Protein AF-A0A7X9DJQ7-F1 (afdb_monomer_lite)

Sequence (252 aa):
MKTIEKKIWSEYFDAVANGNKNFELRLADWEIDIGDVLILKDWNPKTKEYTGRQLERTVTYLIKTKAAEAWGMWPKEDIDKYGFQIIGIKPVETKKKILIFTEGTILMPASGKNLSREERVKQVINNEKSAHDFKGYIPIGNSVQILNEWVKNSCEIYYLTSRTTIDEITDIQNVLIYNRFPSGTLLFRHNGENYSNVAEKLIPDILIEDDCESIGGEIEMTYPNLSPEIKAKIKHYSIKEFGGIDHLVSLI

Organism: NCBI:txid2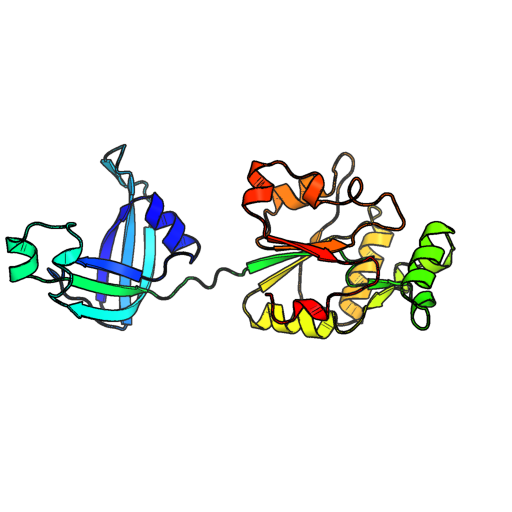053526

Foldseek 3Di:
DEEEEDEDEPVVVVCQQQQVDFKDKDFQPDDDDQQYKYKYFYAHPVVRDTPRDIDIWGFHDKDFDLPCPVPPPDDPVSSVVTNMMMTGTDGPLDAAEEEEEQAQAFKFQPVCVPPDLVVSLVCLLVVPPSRVPLLRIATQDCQQVLQVVSVVVRHAYEYEYPDADPVSLVSNVVNCVVNNRDDHHYDYAYVVDAVLVVCVVVLGQEYEDEQPVNNDGPVNDNLNPHDPVSNVRYHYDYDHGSRYCPVCSPVD

pLDDT: mean 90.89, std 9.85, range [51.88, 98.81]

Radius of gyration: 24.51 Å; chains: 1; bounding box: 55×36×72 Å

InterPro domains:
  IPR015947 PUA-like superfamily [SSF88697] (5-92)
  IPR039440 Domain of unknown function DUF3850 [PF12961] (7-66)

Structure (mmCIF, N/CA/C/O backbone):
data_AF-A0A7X9DJQ7-F1
#
_entry.id   AF-A0A7X9DJQ7-F1
#
loop_
_atom_site.group_PDB
_atom_site.id
_atom_site.type_symbol
_atom_site.label_atom_id
_atom_site.label_alt_id
_atom_site.label_comp_id
_atom_site.label_asym_id
_atom_site.label_entity_id
_atom_site.label_seq_id
_atom_site.pdbx_PDB_ins_code
_atom_site.Cartn_x
_atom_site.Cartn_y
_atom_site.Cartn_z
_atom_site.occupancy
_atom_site.B_iso_or_equiv
_atom_site.auth_seq_id
_atom_site.auth_comp_id
_atom_site.auth_asym_id
_atom_site.auth_atom_id
_atom_site.pdbx_PDB_model_num
ATOM 1 N N . MET A 1 1 ? -31.805 -4.563 17.641 1.00 84.12 1 MET A N 1
ATOM 2 C CA . MET A 1 1 ? -30.759 -3.610 17.244 1.00 84.12 1 MET A CA 1
ATOM 3 C C . MET A 1 1 ? -31.059 -2.275 17.895 1.00 84.12 1 MET A C 1
ATOM 5 O O . MET A 1 1 ? -32.049 -1.638 17.548 1.00 84.12 1 MET A O 1
ATOM 9 N N . LYS A 1 2 ? -30.261 -1.921 18.897 1.00 95.38 2 LYS A N 1
ATOM 10 C CA . LYS A 1 2 ? -30.283 -0.654 19.628 1.00 95.38 2 LYS A CA 1
ATOM 11 C C . LYS A 1 2 ? -29.067 0.171 19.209 1.00 95.38 2 LYS A C 1
ATOM 13 O O . LYS A 1 2 ? -28.051 -0.389 18.798 1.00 95.38 2 LYS A O 1
ATOM 18 N N . THR A 1 3 ? -29.167 1.483 19.367 1.00 96.31 3 THR A N 1
ATOM 19 C CA . THR A 1 3 ? -28.043 2.404 19.186 1.00 96.31 3 THR A CA 1
ATOM 20 C C . THR A 1 3 ? -27.673 2.988 20.539 1.00 96.31 3 THR A C 1
ATOM 22 O O . THR A 1 3 ? -28.538 3.506 21.244 1.00 96.31 3 THR A O 1
ATOM 25 N N . ILE A 1 4 ? -26.402 2.882 20.919 1.00 97.00 4 ILE A N 1
ATOM 26 C CA . ILE A 1 4 ? -25.901 3.314 22.224 1.00 97.00 4 ILE A CA 1
ATOM 27 C C . ILE A 1 4 ? -24.751 4.284 22.016 1.00 97.00 4 ILE A C 1
ATOM 29 O O . ILE A 1 4 ? -23.823 4.005 21.265 1.00 97.00 4 ILE A O 1
ATOM 33 N N . GLU A 1 5 ? -24.785 5.414 22.712 1.00 97.31 5 GLU A N 1
ATOM 34 C CA . GLU A 1 5 ? -23.759 6.445 22.596 1.00 97.31 5 GLU A CA 1
ATOM 35 C C . GLU A 1 5 ? -22.803 6.417 23.791 1.00 97.31 5 GLU A C 1
ATOM 37 O O . GLU A 1 5 ? -23.229 6.385 24.950 1.00 97.31 5 GLU A O 1
ATOM 42 N N . LYS A 1 6 ? -21.494 6.462 23.526 1.00 96.50 6 LYS A N 1
ATOM 43 C CA . LYS A 1 6 ? -20.451 6.523 24.556 1.00 96.50 6 LYS A CA 1
ATOM 44 C C . LYS A 1 6 ? -19.341 7.493 24.164 1.00 96.50 6 LYS A C 1
ATOM 46 O O . LYS A 1 6 ? -19.005 7.653 22.996 1.00 96.50 6 LYS A O 1
ATOM 51 N N . LYS A 1 7 ? -18.733 8.120 25.171 1.00 96.38 7 LYS A N 1
ATOM 52 C CA . LYS A 1 7 ? -17.512 8.925 25.011 1.00 96.38 7 LYS A CA 1
ATOM 53 C C . LYS A 1 7 ? -16.323 8.021 24.725 1.00 96.38 7 LYS A C 1
ATOM 55 O O . LYS A 1 7 ? -16.185 7.006 25.409 1.00 96.38 7 LYS A O 1
ATOM 60 N N . ILE A 1 8 ? -15.435 8.420 23.827 1.00 96.00 8 ILE A N 1
ATOM 61 C CA . ILE A 1 8 ? -14.109 7.820 23.636 1.00 96.00 8 ILE A CA 1
ATOM 62 C C . ILE A 1 8 ? -13.064 8.936 23.637 1.00 96.00 8 ILE A C 1
ATOM 64 O O . ILE A 1 8 ? -13.342 10.031 23.156 1.00 96.00 8 ILE A O 1
ATOM 68 N N . TRP A 1 9 ? -11.889 8.700 24.216 1.00 94.06 9 TRP A N 1
ATOM 69 C CA . TRP A 1 9 ? -10.820 9.701 24.170 1.00 94.06 9 TRP A CA 1
ATOM 70 C C . TRP A 1 9 ? -10.218 9.780 22.774 1.00 94.06 9 TRP A C 1
ATOM 72 O O . TRP A 1 9 ? -10.118 8.755 22.103 1.00 94.06 9 TRP A O 1
ATOM 82 N N . SER A 1 10 ? -9.767 10.967 22.368 1.00 90.69 10 SER A N 1
ATOM 83 C CA . SER A 1 10 ? -9.260 11.207 21.011 1.00 90.69 10 SER A CA 1
ATOM 84 C C . SER A 1 10 ? -8.154 10.239 20.575 1.00 90.69 10 SER A C 1
ATOM 86 O O . SER A 1 10 ? -8.182 9.774 19.442 1.00 90.69 10 SER A O 1
ATOM 88 N N . GLU A 1 11 ? -7.251 9.844 21.481 1.00 86.69 11 GLU A N 1
ATOM 89 C CA . GLU A 1 11 ? -6.202 8.854 21.178 1.00 86.69 11 GLU A CA 1
ATOM 90 C C . GLU A 1 11 ? -6.770 7.483 20.762 1.00 86.69 11 GLU A C 1
ATOM 92 O O . GLU A 1 11 ? -6.292 6.863 19.812 1.00 86.69 11 GLU A O 1
ATOM 97 N N . TYR A 1 12 ? -7.834 7.021 21.425 1.00 92.06 12 TYR A N 1
ATOM 98 C CA . TYR A 1 12 ? -8.491 5.756 21.096 1.00 92.06 12 TYR A CA 1
ATOM 99 C C . TYR A 1 12 ? -9.482 5.923 19.948 1.00 92.06 12 TYR A C 1
ATOM 101 O O . TYR A 1 12 ? -9.694 4.975 19.198 1.00 92.06 12 TYR A O 1
ATOM 109 N N . PHE A 1 13 ? -10.074 7.112 19.791 1.00 92.88 13 PHE A N 1
ATOM 110 C CA . PHE A 1 13 ? -10.943 7.432 18.663 1.00 92.88 13 PHE A CA 1
ATOM 111 C C . PHE A 1 13 ? -10.202 7.213 17.350 1.00 92.88 13 PHE A C 1
ATOM 113 O O . PHE A 1 13 ? -10.699 6.486 16.496 1.00 92.88 13 PHE A O 1
ATOM 120 N N . ASP A 1 14 ? -9.000 7.778 17.215 1.00 86.75 14 ASP A N 1
ATOM 121 C CA . ASP A 1 14 ? -8.207 7.644 15.995 1.00 86.75 14 ASP A CA 1
ATOM 122 C C . ASP A 1 14 ? -7.808 6.173 15.752 1.00 86.75 14 ASP A C 1
ATOM 124 O O . ASP A 1 14 ? -7.907 5.693 14.623 1.00 86.75 14 ASP A O 1
ATOM 128 N N . ALA A 1 15 ? -7.478 5.418 16.810 1.00 84.25 15 ALA A N 1
ATOM 129 C CA . ALA A 1 15 ? -7.191 3.980 16.725 1.00 84.25 15 ALA A CA 1
ATOM 130 C C . ALA A 1 15 ? -8.413 3.122 16.326 1.00 84.25 15 ALA A C 1
ATOM 132 O O . ALA A 1 15 ? -8.274 2.100 15.658 1.00 84.25 15 ALA A O 1
ATOM 133 N N . VAL A 1 16 ? -9.628 3.503 16.728 1.00 88.62 16 VAL A N 1
ATOM 134 C CA . VAL A 1 16 ? -10.863 2.831 16.282 1.00 88.62 16 VAL A CA 1
ATOM 135 C C . VAL A 1 16 ? -11.251 3.279 14.870 1.00 88.62 16 VAL A C 1
ATOM 137 O O . VAL A 1 16 ? -11.794 2.489 14.091 1.00 88.62 16 VAL A O 1
ATOM 140 N N . ALA A 1 17 ? -10.988 4.541 14.518 1.00 84.88 17 ALA A N 1
ATOM 141 C CA . ALA A 1 17 ? -11.261 5.110 13.201 1.00 84.88 17 ALA A CA 1
ATOM 142 C C . ALA A 1 17 ? -10.445 4.413 12.108 1.00 84.88 17 ALA A C 1
ATOM 144 O O . ALA A 1 17 ? -11.008 4.055 11.077 1.00 84.88 17 ALA A O 1
ATOM 145 N N . ASN A 1 18 ? -9.151 4.189 12.357 1.00 75.62 18 ASN A N 1
ATOM 146 C CA . ASN A 1 18 ? -8.225 3.583 11.398 1.00 75.62 18 ASN A CA 1
ATOM 147 C C . ASN A 1 18 ? -8.206 2.041 11.417 1.00 75.62 18 ASN A C 1
ATOM 149 O O . ASN A 1 18 ? -7.544 1.437 10.578 1.00 75.62 18 ASN A O 1
ATOM 153 N N . GLY A 1 19 ? -8.943 1.411 12.337 1.00 78.19 19 GLY A N 1
ATOM 154 C CA . GLY A 1 19 ? -9.048 -0.047 12.438 1.00 78.19 19 GLY A CA 1
ATOM 155 C C . GLY A 1 19 ? -7.975 -0.718 13.304 1.00 78.19 19 GLY A C 1
ATOM 156 O O . GLY A 1 19 ? -8.067 -1.924 13.524 1.00 78.19 19 GLY A O 1
ATOM 157 N N . ASN A 1 20 ? -7.021 0.030 13.872 1.00 76.88 20 ASN A N 1
ATOM 158 C CA . ASN A 1 20 ? -5.983 -0.512 14.762 1.00 76.88 20 ASN A CA 1
ATOM 159 C C . ASN A 1 20 ? -6.552 -1.053 16.086 1.00 76.88 20 ASN A C 1
ATOM 161 O O . ASN A 1 20 ? -5.933 -1.897 16.734 1.00 76.88 20 ASN A O 1
ATOM 165 N N . LYS A 1 21 ? -7.726 -0.565 16.506 1.00 83.19 21 LYS A N 1
ATOM 166 C CA . LYS A 1 21 ? -8.459 -1.005 17.697 1.00 83.19 21 LYS A CA 1
ATOM 167 C C . LYS A 1 21 ? -9.878 -1.428 17.320 1.00 83.19 21 LYS A C 1
ATOM 169 O O . LYS A 1 21 ? -10.697 -0.614 16.906 1.00 83.19 21 LYS A O 1
ATOM 174 N N . ASN A 1 22 ? -10.188 -2.701 17.541 1.00 89.81 22 ASN A N 1
ATOM 175 C CA . ASN A 1 22 ? -11.472 -3.325 17.206 1.00 89.81 22 ASN A CA 1
ATOM 176 C C . ASN A 1 22 ? -12.250 -3.817 18.444 1.00 89.81 22 ASN A C 1
ATOM 178 O O . ASN A 1 22 ? -13.113 -4.687 18.339 1.00 89.81 22 ASN A O 1
ATOM 182 N N . PHE A 1 23 ? -11.967 -3.267 19.624 1.00 91.44 23 PHE A N 1
ATOM 183 C CA . PHE A 1 23 ? -12.685 -3.595 20.855 1.00 91.44 23 PHE A CA 1
ATOM 184 C C . PHE A 1 23 ? -12.792 -2.390 21.789 1.00 91.44 23 PHE A C 1
ATOM 186 O O . PHE A 1 23 ? -11.929 -1.515 21.771 1.00 91.44 23 PHE A O 1
ATOM 193 N N . GLU A 1 24 ? -13.783 -2.397 22.673 1.00 91.81 24 GLU A N 1
ATOM 194 C CA . GLU A 1 24 ? -13.941 -1.476 23.797 1.00 91.81 24 GLU A CA 1
ATOM 195 C C . GLU A 1 24 ? -13.911 -2.250 25.119 1.00 91.81 24 GLU A C 1
ATOM 197 O O . GLU A 1 24 ? -14.517 -3.314 25.232 1.00 91.81 24 GLU A O 1
ATOM 202 N N . LEU A 1 25 ? -13.221 -1.708 26.124 1.00 87.00 25 LEU A N 1
ATOM 203 C CA . LEU A 1 25 ? -13.290 -2.188 27.504 1.00 87.00 25 LEU A CA 1
ATOM 204 C C . LEU A 1 25 ? -14.093 -1.172 28.311 1.00 87.00 25 LEU A C 1
ATOM 206 O O . LEU A 1 25 ? -13.747 0.010 28.347 1.00 87.00 25 LEU A O 1
ATOM 210 N N . ARG A 1 26 ? -15.185 -1.616 28.931 1.00 87.69 26 ARG A N 1
ATOM 211 C CA . ARG A 1 26 ? -16.106 -0.745 29.668 1.00 87.69 26 ARG A CA 1
ATOM 212 C C . ARG A 1 26 ? -16.565 -1.416 30.955 1.00 87.69 26 ARG A C 1
ATOM 214 O O . ARG A 1 26 ? -16.562 -2.641 31.061 1.00 87.69 26 ARG A O 1
ATOM 221 N N . LEU A 1 27 ? -17.021 -0.601 31.902 1.00 83.31 27 LEU A N 1
ATOM 222 C CA . LEU A 1 27 ? -17.863 -1.087 32.989 1.00 83.31 27 LEU A CA 1
ATOM 223 C C . LEU A 1 27 ? -19.151 -1.686 32.406 1.00 83.31 27 LEU A C 1
ATOM 225 O O . LEU A 1 27 ? -19.678 -1.197 31.397 1.00 83.31 27 LEU A O 1
ATOM 229 N N . ALA A 1 28 ? -19.625 -2.773 33.013 1.00 86.19 28 ALA A N 1
ATOM 230 C CA . ALA A 1 28 ? -20.863 -3.452 32.633 1.00 86.19 28 ALA A CA 1
ATOM 231 C C . ALA A 1 28 ? -22.087 -2.885 33.383 1.00 86.19 28 ALA A C 1
ATOM 233 O O . ALA A 1 28 ? -22.937 -3.621 33.871 1.00 86.19 28 ALA A O 1
ATOM 234 N N . ASP A 1 29 ? -22.176 -1.556 33.471 1.00 86.75 29 ASP A N 1
ATOM 235 C CA . ASP A 1 29 ? -23.255 -0.791 34.116 1.00 86.75 29 ASP A CA 1
ATOM 236 C C . ASP A 1 29 ? -24.407 -0.421 33.154 1.00 86.75 29 ASP A C 1
ATOM 238 O O . ASP A 1 29 ? -25.309 0.340 33.500 1.00 86.75 29 ASP A O 1
ATOM 242 N N . TRP A 1 30 ? -24.387 -0.951 31.929 1.00 91.75 30 TRP A N 1
ATOM 243 C CA . TRP A 1 30 ? -25.404 -0.753 30.895 1.00 91.75 30 TRP A CA 1
ATOM 244 C C . TRP A 1 30 ? -25.473 -1.967 29.966 1.00 91.75 30 TRP A C 1
ATOM 246 O O . TRP A 1 30 ? -24.493 -2.691 29.786 1.00 91.75 30 TRP A O 1
ATOM 256 N N . GLU A 1 31 ? -26.640 -2.162 29.358 1.00 91.62 31 GLU A N 1
ATOM 257 C CA . GLU A 1 31 ? -26.910 -3.287 28.464 1.00 91.62 31 GLU A CA 1
ATOM 258 C C . GLU A 1 31 ? -26.541 -2.974 27.010 1.00 91.62 31 GLU A C 1
ATOM 260 O O . GLU A 1 31 ? -26.868 -1.901 26.501 1.00 91.62 31 GLU A O 1
ATOM 265 N N . ILE A 1 32 ? -25.902 -3.936 26.343 1.00 94.69 32 ILE A N 1
ATOM 266 C CA . ILE A 1 32 ? -25.612 -3.963 24.905 1.00 94.69 32 ILE A CA 1
ATOM 267 C C . ILE A 1 32 ? -25.559 -5.415 24.448 1.00 94.69 32 ILE A C 1
ATOM 269 O O . ILE A 1 32 ? -25.086 -6.272 25.193 1.00 94.69 32 ILE A O 1
ATOM 273 N N . ASP A 1 33 ? -26.030 -5.678 23.235 1.00 94.06 33 ASP A N 1
ATOM 274 C CA . ASP A 1 33 ? -26.110 -7.018 22.666 1.00 94.06 33 ASP A CA 1
ATOM 275 C C . ASP A 1 33 ? -25.312 -7.114 21.350 1.00 94.06 33 ASP A C 1
ATOM 277 O O . ASP A 1 33 ? -25.029 -6.114 20.683 1.00 94.06 33 ASP A O 1
ATOM 281 N N . ILE A 1 34 ? -24.942 -8.334 20.942 1.00 93.56 34 ILE A N 1
ATOM 282 C CA . ILE A 1 34 ? -24.354 -8.568 19.612 1.00 93.56 34 ILE A CA 1
ATOM 283 C C . ILE A 1 34 ? -25.354 -8.112 18.538 1.00 93.56 34 ILE A C 1
ATOM 285 O O . ILE A 1 34 ? -26.535 -8.449 18.589 1.00 93.56 34 ILE A O 1
ATOM 289 N N . GLY A 1 35 ? -24.870 -7.354 17.552 1.00 92.38 35 GLY A N 1
ATOM 290 C CA . GLY A 1 35 ? -25.687 -6.744 16.502 1.00 92.38 35 GLY A CA 1
ATOM 291 C C . GLY A 1 35 ? -26.192 -5.332 16.815 1.00 92.38 35 GLY A C 1
ATOM 292 O O . GLY A 1 35 ? -26.727 -4.688 15.914 1.00 92.38 35 GLY A O 1
ATOM 293 N N . ASP A 1 36 ? -26.011 -4.818 18.035 1.00 96.94 36 ASP A N 1
ATOM 294 C CA . ASP A 1 36 ? -26.275 -3.407 18.346 1.00 96.94 36 ASP A CA 1
ATOM 295 C C . ASP A 1 36 ? -25.221 -2.472 17.726 1.00 96.94 36 ASP A C 1
ATOM 297 O O . ASP A 1 36 ? -24.148 -2.901 17.290 1.00 96.94 36 ASP A O 1
ATOM 301 N N . VAL A 1 37 ? -25.528 -1.173 17.684 1.00 95.75 37 VAL A N 1
ATOM 302 C CA . VAL A 1 37 ? -24.640 -0.121 17.172 1.00 95.75 37 VAL A CA 1
ATOM 303 C C . VAL A 1 37 ? -24.116 0.727 18.326 1.00 95.75 37 VAL A C 1
ATOM 305 O O . VAL A 1 37 ? -24.884 1.288 19.106 1.00 95.75 37 VAL A O 1
ATOM 308 N N . LEU A 1 38 ? -22.795 0.862 18.409 1.00 96.12 38 LEU A N 1
ATOM 309 C CA . LEU A 1 38 ? -22.104 1.743 19.340 1.00 96.12 38 LEU A CA 1
ATOM 310 C C . LEU A 1 38 ? -21.654 3.015 18.607 1.00 96.12 38 LEU A C 1
ATOM 312 O O . LEU A 1 38 ? -20.838 2.945 17.685 1.00 96.12 38 LEU A O 1
ATOM 316 N N . ILE A 1 39 ? -22.170 4.169 19.032 1.00 96.50 39 ILE A N 1
ATOM 317 C CA . ILE A 1 39 ? -21.723 5.493 18.593 1.00 96.50 39 ILE A CA 1
ATOM 318 C C . ILE A 1 39 ? -20.668 5.999 19.574 1.00 96.50 39 ILE A C 1
ATOM 320 O O . ILE A 1 39 ? -20.963 6.327 20.726 1.00 96.50 39 ILE A O 1
ATOM 324 N N . LEU A 1 40 ? -19.427 6.079 19.111 1.00 97.31 40 LEU A N 1
ATOM 325 C CA . LEU A 1 40 ? -18.289 6.580 19.866 1.00 97.31 40 LEU A CA 1
ATOM 326 C C . LEU A 1 40 ? -18.083 8.063 19.549 1.00 97.31 40 LEU A C 1
ATOM 328 O O . LEU A 1 40 ? -17.669 8.413 18.445 1.00 97.31 40 LEU A O 1
ATOM 332 N N . LYS A 1 41 ? -18.382 8.931 20.517 1.00 97.94 41 LYS A N 1
ATOM 333 C CA . LYS A 1 41 ? -18.245 10.389 20.405 1.00 97.94 41 LYS A CA 1
ATOM 334 C C . LYS A 1 41 ? -16.879 10.824 20.920 1.00 97.94 41 LYS A C 1
ATOM 336 O O . LYS A 1 41 ? -16.544 10.547 22.077 1.00 97.94 41 LYS A O 1
ATOM 341 N N . ASP A 1 42 ? -16.112 11.490 20.066 1.00 97.38 42 ASP A N 1
ATOM 342 C CA . ASP A 1 42 ? -14.750 11.919 20.367 1.00 97.38 42 ASP A CA 1
ATOM 343 C C . ASP A 1 42 ? -14.734 13.012 21.438 1.00 97.38 42 ASP A C 1
ATOM 345 O O . ASP A 1 42 ? -15.303 14.095 21.270 1.00 97.38 42 ASP A O 1
ATOM 349 N N . TRP A 1 43 ? -14.067 12.706 22.544 1.00 96.38 43 TRP A N 1
ATOM 350 C CA . TRP A 1 43 ? -13.910 13.560 23.705 1.00 96.38 43 TRP A CA 1
ATOM 351 C C . TRP A 1 43 ? -12.430 13.866 23.924 1.00 96.38 43 TRP A C 1
ATOM 353 O O . TRP A 1 43 ? -11.629 12.961 24.169 1.00 96.38 43 TRP A O 1
ATOM 363 N N . ASN A 1 44 ? -12.068 15.146 23.919 1.00 91.06 44 ASN A N 1
ATOM 364 C CA . ASN A 1 44 ? -10.708 15.572 24.222 1.00 91.06 44 ASN A CA 1
ATOM 365 C C . ASN A 1 44 ? -10.543 15.724 25.749 1.00 91.06 44 ASN A C 1
ATOM 367 O O . ASN A 1 44 ? -11.133 16.632 26.342 1.00 91.06 44 ASN A O 1
ATOM 371 N N . PRO A 1 45 ? -9.736 14.881 26.425 1.00 90.06 45 PRO A N 1
ATOM 372 C CA . PRO A 1 45 ? -9.585 14.947 27.878 1.00 90.06 45 PRO A CA 1
ATOM 373 C C . PRO A 1 45 ? -8.838 16.203 28.358 1.00 90.06 45 PRO A C 1
ATOM 375 O O . PRO A 1 45 ? -8.990 16.577 29.521 1.00 90.06 45 PRO A O 1
ATOM 378 N N . LYS A 1 46 ? -8.065 16.870 27.485 1.00 91.44 46 LYS A N 1
ATOM 379 C CA . LYS A 1 46 ? -7.334 18.105 27.813 1.00 91.44 46 LYS A CA 1
ATOM 380 C C . LYS A 1 46 ? -8.264 19.314 27.827 1.00 91.44 46 LYS A C 1
ATOM 382 O O . LYS A 1 46 ? -8.244 20.076 28.787 1.00 91.44 46 LYS A O 1
ATOM 387 N N . THR A 1 47 ? -9.086 19.476 26.789 1.00 93.81 47 THR A N 1
ATOM 388 C CA . THR A 1 47 ? -10.040 20.598 26.696 1.00 93.81 47 THR A CA 1
ATOM 389 C C . THR A 1 47 ? -11.349 20.319 27.429 1.00 93.81 47 THR A C 1
ATOM 391 O O . THR A 1 47 ? -12.066 21.255 27.755 1.00 93.81 47 THR A O 1
ATOM 394 N N . LYS A 1 48 ? -11.632 19.048 27.753 1.00 93.44 48 LYS A N 1
ATOM 395 C CA . LYS A 1 48 ? -12.887 18.580 28.363 1.00 93.44 48 LYS A CA 1
ATOM 396 C C . LYS A 1 48 ? -14.110 18.907 27.505 1.00 93.44 48 LYS A C 1
ATOM 398 O O . LYS A 1 48 ? -15.169 19.251 28.026 1.00 93.44 48 LYS A O 1
ATOM 403 N N . GLU A 1 49 ? -13.959 18.762 26.196 1.00 94.94 49 GLU A N 1
ATOM 404 C CA . GLU A 1 49 ? -15.001 19.052 25.217 1.00 94.94 49 GLU A CA 1
ATOM 405 C C . GLU A 1 49 ? -15.113 17.921 24.195 1.00 94.94 49 GLU A C 1
ATOM 407 O O . GLU A 1 49 ? -14.147 17.203 23.911 1.00 94.94 49 GLU A O 1
ATOM 412 N N . TYR A 1 50 ? -16.309 17.771 23.625 1.00 96.00 50 TYR A N 1
ATOM 413 C CA . TYR A 1 50 ? -16.482 16.963 22.425 1.00 96.00 50 TYR A CA 1
ATOM 414 C C . TYR A 1 50 ? -15.905 17.711 21.228 1.00 96.00 50 TYR A C 1
ATOM 416 O O . TYR A 1 50 ? -16.191 18.890 21.042 1.00 96.00 50 TYR A O 1
ATOM 424 N N . THR A 1 51 ? -15.155 17.018 20.377 1.00 94.50 51 THR A N 1
ATOM 425 C CA . THR A 1 51 ? -14.594 17.626 19.156 1.00 94.50 51 THR A CA 1
ATOM 426 C C . THR A 1 51 ? -15.623 17.749 18.028 1.00 94.50 51 THR A C 1
ATOM 428 O O . THR A 1 51 ? -15.358 18.384 17.013 1.00 94.50 51 THR A O 1
ATOM 431 N N . GLY A 1 52 ? -16.785 17.103 18.182 1.00 94.69 52 GLY A N 1
ATOM 432 C CA . GLY A 1 52 ? -17.816 16.965 17.151 1.00 94.69 52 GLY A CA 1
ATOM 433 C C . GLY A 1 52 ? -17.644 15.732 16.256 1.00 94.69 52 GLY A C 1
ATOM 434 O O . GLY A 1 52 ? -18.575 15.377 15.537 1.00 94.69 52 GLY A O 1
ATOM 435 N N . ARG A 1 53 ? -16.500 15.033 16.322 1.00 95.25 53 ARG A N 1
ATOM 436 C CA . ARG A 1 53 ? -16.291 13.771 15.594 1.00 95.25 53 ARG A CA 1
ATOM 437 C C . ARG A 1 53 ? -17.051 12.619 16.269 1.00 95.25 53 ARG A C 1
ATOM 439 O O . ARG A 1 53 ? -17.123 12.540 17.497 1.00 95.25 53 ARG A O 1
ATOM 446 N N . GLN A 1 54 ? -17.580 11.694 15.469 1.00 96.25 54 GLN A N 1
ATOM 447 C CA . GLN A 1 54 ? -18.198 10.457 15.955 1.00 96.25 54 GLN A CA 1
ATOM 448 C C . GLN A 1 54 ? -17.937 9.280 15.008 1.00 96.25 54 GLN A C 1
ATOM 450 O O . GLN A 1 54 ? -17.726 9.478 13.812 1.00 96.25 54 GLN A O 1
ATOM 455 N N . LEU A 1 55 ? -17.958 8.059 15.544 1.00 92.50 55 LEU A N 1
ATOM 456 C CA . LEU A 1 55 ? -17.852 6.810 14.785 1.00 92.50 55 LEU A CA 1
ATOM 457 C C . LEU A 1 55 ? -19.004 5.893 15.152 1.00 92.50 55 LEU A C 1
ATOM 459 O O . LEU A 1 55 ? -19.318 5.747 16.329 1.00 92.50 55 LEU A O 1
ATOM 463 N N . GLU A 1 56 ? -19.560 5.211 14.161 1.00 93.62 56 GLU A N 1
ATOM 464 C CA . GLU A 1 56 ? -20.555 4.164 14.373 1.00 93.62 56 GLU A CA 1
ATOM 465 C C . GLU A 1 56 ? -19.921 2.794 14.138 1.00 93.62 56 GLU A C 1
ATOM 467 O O . GLU A 1 56 ? -19.164 2.595 13.178 1.00 93.62 56 GLU A O 1
ATOM 472 N N . ARG A 1 57 ? -20.185 1.842 15.036 1.00 90.56 57 ARG A N 1
ATOM 473 C CA . ARG A 1 57 ? -19.641 0.485 14.955 1.00 90.56 57 ARG A CA 1
ATOM 474 C C . ARG A 1 57 ? -20.669 -0.551 15.382 1.00 90.56 57 ARG A C 1
ATOM 476 O O . ARG A 1 57 ? -21.277 -0.419 16.437 1.00 90.56 57 ARG A O 1
ATOM 483 N N . THR A 1 58 ? -20.811 -1.617 14.602 1.00 93.56 58 THR A N 1
ATOM 484 C CA . THR A 1 58 ? -21.637 -2.770 14.983 1.00 93.56 58 THR A CA 1
ATOM 485 C C . THR A 1 58 ? -20.902 -3.636 16.001 1.00 93.56 58 THR A C 1
ATOM 487 O O . THR A 1 58 ? -19.730 -3.962 15.800 1.00 93.56 58 THR A O 1
ATOM 490 N N . VAL A 1 59 ? -21.584 -4.053 17.066 1.00 93.25 59 VAL A N 1
ATOM 491 C CA . VAL A 1 59 ? -21.056 -5.027 18.025 1.00 93.25 59 VAL A CA 1
ATOM 492 C C . VAL A 1 59 ? -21.051 -6.414 17.402 1.00 93.25 59 VAL A C 1
ATOM 494 O O . VAL A 1 59 ? -22.079 -6.915 16.952 1.00 93.25 59 VAL A O 1
ATOM 497 N N . THR A 1 60 ? -19.882 -7.040 17.393 1.00 90.94 60 THR A N 1
ATOM 498 C CA . THR A 1 60 ? -19.650 -8.372 16.813 1.00 90.94 60 THR A CA 1
ATOM 499 C C . THR A 1 60 ? -19.317 -9.419 17.867 1.00 90.94 60 THR A C 1
ATOM 501 O O . THR A 1 60 ? -19.459 -10.611 17.610 1.00 90.94 60 THR A O 1
ATOM 504 N N . TYR A 1 61 ? -18.903 -8.988 19.060 1.00 85.94 61 TYR A N 1
ATOM 505 C CA . TYR A 1 61 ? -18.508 -9.872 20.146 1.00 85.94 61 TYR A CA 1
ATOM 506 C C . TYR A 1 61 ? -18.769 -9.215 21.502 1.00 85.94 61 TYR A C 1
ATOM 508 O O . TYR A 1 61 ? -18.607 -8.002 21.637 1.00 85.94 61 TYR A O 1
ATOM 516 N N . LEU A 1 62 ? -19.152 -10.005 22.505 1.00 87.81 62 LEU A N 1
ATOM 517 C CA . LEU A 1 62 ? -19.412 -9.512 23.855 1.00 87.81 62 LEU A CA 1
ATOM 518 C C . LEU A 1 62 ? -19.011 -10.556 24.902 1.00 87.81 62 LEU A C 1
ATOM 520 O O . LEU A 1 62 ? -19.524 -11.673 24.897 1.00 87.81 62 LEU A O 1
ATOM 524 N N . ILE A 1 63 ? -18.143 -10.167 25.836 1.00 84.31 63 ILE A N 1
ATOM 525 C CA . ILE A 1 63 ? -17.888 -10.899 27.086 1.00 84.31 63 ILE A CA 1
ATOM 526 C C . ILE A 1 63 ? -18.223 -9.973 28.246 1.00 84.31 63 ILE A C 1
ATOM 528 O O . ILE A 1 63 ? -17.715 -8.855 28.280 1.00 84.31 63 ILE A O 1
ATOM 532 N N . LYS A 1 64 ? -18.988 -10.461 29.228 1.00 80.56 64 LYS A N 1
ATOM 533 C CA . LYS A 1 64 ? -19.143 -9.828 30.545 1.00 80.56 64 LYS A CA 1
ATOM 534 C C . LYS A 1 64 ? -18.386 -10.659 31.593 1.00 80.56 64 LYS A C 1
ATOM 536 O O . LYS A 1 64 ? -18.568 -11.873 31.644 1.00 80.56 64 LYS A O 1
ATOM 541 N N . THR A 1 65 ? -17.518 -10.056 32.405 1.00 74.62 65 THR A N 1
ATOM 542 C CA . THR A 1 65 ? -16.702 -10.778 33.405 1.00 74.62 65 THR A CA 1
ATOM 543 C C . THR A 1 65 ? -16.425 -9.938 34.646 1.00 74.62 65 THR A C 1
ATOM 545 O O . THR A 1 65 ? -16.254 -8.731 34.550 1.00 74.62 65 THR A O 1
ATOM 548 N N . LYS A 1 66 ? -16.325 -10.570 35.819 1.00 66.50 66 LYS A N 1
ATOM 549 C CA . LYS A 1 66 ? -15.899 -9.914 37.072 1.00 66.50 66 LYS A CA 1
ATOM 550 C C . LYS A 1 66 ? -14.401 -10.082 37.369 1.00 66.50 66 LYS A C 1
ATOM 552 O O . LYS A 1 66 ? -13.882 -9.450 38.275 1.00 66.50 66 LYS A O 1
ATOM 557 N N . ALA A 1 67 ? -13.685 -10.894 36.589 1.00 62.25 67 ALA A N 1
ATOM 558 C CA . ALA A 1 67 ? -12.320 -11.332 36.901 1.00 62.25 67 ALA A CA 1
ATOM 559 C C . ALA A 1 67 ? -11.199 -10.314 36.580 1.00 62.25 67 ALA A C 1
ATOM 561 O O . ALA A 1 67 ? -10.026 -10.655 36.705 1.00 62.25 67 ALA A O 1
ATOM 562 N N . ALA A 1 68 ? -11.517 -9.081 36.163 1.00 56.44 68 ALA A N 1
ATOM 563 C CA . ALA A 1 68 ? -10.509 -8.071 35.804 1.00 56.44 68 ALA A CA 1
ATOM 564 C C . ALA A 1 68 ? -10.085 -7.150 36.973 1.00 56.44 68 ALA A C 1
ATOM 566 O O . ALA A 1 68 ? -9.375 -6.170 36.755 1.00 56.44 68 ALA A O 1
ATOM 567 N N . GLU A 1 69 ? -10.458 -7.486 38.221 1.00 51.88 69 GLU A N 1
ATOM 568 C CA . GLU A 1 69 ? -9.979 -6.819 39.452 1.00 51.88 69 GLU A CA 1
ATOM 569 C C . GLU A 1 69 ? -8.449 -6.653 39.494 1.00 51.88 69 GLU A C 1
ATOM 571 O O . GLU A 1 69 ? -7.940 -5.694 40.069 1.00 51.88 69 GLU A O 1
ATOM 576 N N . ALA A 1 70 ? -7.706 -7.540 38.825 1.00 57.00 70 ALA A N 1
ATOM 577 C CA . ALA A 1 70 ? -6.250 -7.497 38.744 1.00 57.00 70 ALA A CA 1
ATOM 578 C C . ALA A 1 70 ? -5.670 -6.302 37.947 1.00 57.00 70 ALA A C 1
ATOM 580 O O . ALA A 1 70 ? -4.453 -6.135 37.933 1.00 57.00 70 ALA A O 1
ATOM 581 N N . TRP A 1 71 ? -6.486 -5.488 37.261 1.00 54.16 71 TRP A N 1
ATOM 582 C CA . TRP A 1 71 ? -6.009 -4.440 36.338 1.00 54.16 71 TRP A CA 1
ATOM 583 C C . TRP A 1 71 ? -6.035 -3.006 36.900 1.00 54.16 71 TRP A C 1
ATOM 585 O O . TRP A 1 71 ? -5.531 -2.097 36.248 1.00 54.16 71 TRP A O 1
ATOM 595 N N . GLY A 1 72 ? -6.579 -2.777 38.104 1.00 56.53 72 GLY A N 1
ATOM 596 C CA . GLY A 1 72 ? -6.422 -1.510 38.848 1.00 56.53 72 GLY A CA 1
ATOM 597 C C . GLY A 1 72 ? -7.102 -0.260 38.259 1.00 56.53 72 GLY A C 1
ATOM 598 O O . GLY A 1 72 ? -6.776 0.855 38.654 1.00 56.53 72 GLY A O 1
ATOM 599 N N . MET A 1 73 ? -8.030 -0.420 37.314 1.00 56.78 73 MET A N 1
ATOM 600 C CA . MET A 1 73 ? -8.612 0.688 36.541 1.00 56.78 73 MET A CA 1
ATOM 601 C C . MET A 1 73 ? -9.914 1.285 37.127 1.00 56.78 73 MET A C 1
ATOM 603 O O . MET A 1 73 ? -10.338 2.346 36.670 1.00 56.78 73 MET A O 1
ATOM 607 N N . TRP A 1 74 ? -10.544 0.650 38.129 1.00 69.56 74 TRP A N 1
ATOM 608 C CA . TRP A 1 74 ? -11.815 1.094 38.738 1.00 69.56 74 TRP A CA 1
ATOM 609 C C . TRP A 1 74 ? -11.908 0.760 40.242 1.00 69.56 74 TRP A C 1
ATOM 611 O O . TRP A 1 74 ? -11.218 -0.163 40.685 1.00 69.56 74 TRP A O 1
ATOM 621 N N . PRO A 1 75 ? -12.742 1.476 41.035 1.00 70.88 75 PRO A N 1
ATOM 622 C CA . PRO A 1 75 ? -12.979 1.164 42.447 1.00 70.88 75 PRO A CA 1
ATOM 623 C C . PRO A 1 75 ? -13.547 -0.240 42.632 1.00 70.88 75 PRO A C 1
ATOM 625 O O . PRO A 1 75 ? -14.388 -0.690 41.854 1.00 70.88 75 PRO A O 1
ATOM 628 N N . LYS A 1 76 ? -13.120 -0.919 43.698 1.00 71.62 76 LYS A N 1
ATOM 629 C CA . LYS A 1 76 ? -13.530 -2.299 43.967 1.00 71.62 76 LYS A CA 1
ATOM 630 C C . LYS A 1 76 ? -15.048 -2.445 44.106 1.00 71.62 76 LYS A C 1
ATOM 632 O O . LYS A 1 76 ? -15.605 -3.390 43.557 1.00 71.62 76 LYS A O 1
ATOM 637 N N . GLU A 1 77 ? -15.721 -1.490 44.754 1.00 79.88 77 GLU A N 1
ATOM 638 C CA . GLU A 1 77 ? -17.179 -1.553 44.918 1.00 79.88 77 GLU A CA 1
ATOM 639 C C . GLU A 1 77 ? -17.919 -1.572 43.570 1.00 79.88 77 GLU A C 1
ATOM 641 O O . GLU A 1 77 ? -18.910 -2.289 43.417 1.00 79.88 77 GLU A O 1
ATOM 646 N N . ASP A 1 78 ? -17.421 -0.831 42.576 1.00 72.38 78 ASP A N 1
ATOM 647 C CA . ASP A 1 78 ? -17.998 -0.802 41.230 1.00 72.38 78 ASP A CA 1
ATOM 648 C C . ASP A 1 78 ? -17.710 -2.100 40.462 1.00 72.38 78 ASP A C 1
ATOM 650 O O . ASP A 1 78 ? -18.578 -2.599 39.740 1.00 72.38 78 ASP A O 1
ATOM 654 N N . ILE A 1 79 ? -16.525 -2.693 40.643 1.00 72.25 79 ILE A N 1
ATOM 655 C CA . ILE A 1 79 ? -16.172 -3.976 40.016 1.00 72.25 79 ILE A CA 1
ATOM 656 C C . ILE A 1 79 ? -17.042 -5.104 40.577 1.00 72.25 79 ILE A C 1
ATOM 658 O O . ILE A 1 79 ? -17.622 -5.875 39.807 1.00 72.25 79 ILE A O 1
ATOM 662 N N . ASP A 1 80 ? -17.191 -5.167 41.899 1.00 73.50 80 ASP A N 1
ATOM 663 C CA . ASP A 1 80 ? -18.014 -6.169 42.578 1.00 73.50 80 ASP A CA 1
ATOM 664 C C . ASP A 1 80 ? -19.482 -6.077 42.137 1.00 73.50 80 ASP A C 1
ATOM 666 O O . ASP A 1 80 ? -20.146 -7.097 41.875 1.00 73.50 80 ASP A O 1
ATOM 670 N N . LYS A 1 81 ? -19.978 -4.841 42.002 1.00 78.06 81 LYS A N 1
ATOM 671 C CA . LYS A 1 81 ? -21.363 -4.548 41.642 1.00 78.06 81 LYS A CA 1
ATOM 672 C C . LYS A 1 81 ? -21.667 -4.810 40.167 1.00 78.06 81 LYS A C 1
ATOM 674 O O . LYS A 1 81 ? -22.679 -5.450 39.882 1.00 78.06 81 LYS A O 1
ATOM 679 N N . TYR A 1 82 ? -20.820 -4.353 39.247 1.00 74.44 82 TYR A N 1
ATOM 680 C CA . TYR A 1 82 ? -21.138 -4.337 37.813 1.00 74.44 82 TYR A CA 1
ATOM 681 C C . TYR A 1 82 ? -20.284 -5.297 36.976 1.00 74.44 82 TYR A C 1
ATOM 683 O O . TYR A 1 82 ? -20.784 -5.886 36.022 1.00 74.44 82 TYR A O 1
ATOM 691 N N . GLY A 1 83 ? -19.018 -5.515 37.332 1.00 69.56 83 GLY A N 1
ATOM 692 C CA . GLY A 1 83 ? -18.051 -6.215 36.484 1.00 69.56 83 GLY A CA 1
ATOM 693 C C . GLY A 1 83 ? -17.660 -5.423 35.226 1.00 69.56 83 GLY A C 1
ATOM 694 O O . GLY A 1 83 ? -17.929 -4.229 35.085 1.00 69.56 83 GLY A O 1
ATOM 695 N N . PHE A 1 84 ? -17.010 -6.105 34.289 1.00 71.00 84 PHE A N 1
ATOM 696 C CA . PHE A 1 84 ? -16.502 -5.569 33.027 1.00 71.00 84 PHE A CA 1
ATOM 697 C C . PHE A 1 84 ? -17.257 -6.127 31.841 1.00 71.00 84 PHE A C 1
ATOM 699 O O . PHE A 1 84 ? -17.752 -7.253 31.881 1.00 71.00 84 PHE A O 1
ATOM 706 N N . GLN A 1 85 ? -17.234 -5.376 30.749 1.00 74.00 85 GLN A N 1
ATOM 707 C CA . GLN A 1 85 ? -17.567 -5.877 29.430 1.00 74.00 85 GLN A CA 1
ATOM 708 C C . GLN A 1 85 ? -16.470 -5.553 28.416 1.00 74.00 85 GLN A C 1
ATOM 710 O O . GLN A 1 85 ? -15.970 -4.426 28.354 1.00 74.00 85 GLN A O 1
ATOM 715 N N . ILE A 1 86 ? -16.109 -6.560 27.622 1.00 80.69 86 ILE A N 1
ATOM 716 C CA . ILE A 1 86 ? -15.263 -6.429 26.435 1.00 80.69 86 ILE A CA 1
ATOM 717 C C . ILE A 1 86 ? -16.190 -6.528 25.232 1.00 80.69 86 ILE A C 1
ATOM 719 O O . ILE A 1 86 ? -16.830 -7.558 25.015 1.00 80.69 86 ILE A O 1
ATOM 723 N N . ILE A 1 87 ? -16.265 -5.445 24.470 1.00 82.06 87 ILE A N 1
ATOM 724 C CA . ILE A 1 87 ? -17.169 -5.294 23.335 1.00 82.06 87 ILE A CA 1
ATOM 725 C C . ILE A 1 87 ? -16.311 -5.306 22.075 1.00 82.06 87 ILE A C 1
ATOM 727 O O . ILE A 1 87 ? -15.620 -4.330 21.796 1.00 82.06 87 ILE A O 1
ATOM 731 N N . GLY A 1 88 ? -16.334 -6.396 21.313 1.00 77.25 88 GLY A N 1
ATOM 732 C CA . GLY A 1 88 ? -15.731 -6.429 19.983 1.00 77.25 88 GLY A CA 1
ATOM 733 C C . GLY A 1 88 ? -16.592 -5.640 19.005 1.00 77.25 88 GLY A C 1
ATOM 734 O O . GLY A 1 88 ? -17.800 -5.863 18.902 1.00 77.25 88 GLY A O 1
ATOM 735 N N . ILE A 1 89 ? -15.975 -4.718 18.280 1.00 83.38 89 ILE A N 1
ATOM 736 C CA . ILE A 1 89 ? -16.626 -3.844 17.307 1.00 83.38 89 ILE A CA 1
ATOM 737 C C . ILE A 1 89 ? -16.152 -4.197 15.899 1.00 83.38 89 ILE A C 1
ATOM 739 O O . ILE A 1 89 ? -14.975 -4.487 15.691 1.00 83.38 89 ILE A O 1
ATOM 743 N N . LYS A 1 90 ? -17.066 -4.180 14.921 1.00 73.19 90 LYS A N 1
ATOM 744 C CA . LYS A 1 90 ? -16.727 -4.454 13.520 1.00 73.19 90 LYS A CA 1
ATOM 745 C C . LYS A 1 90 ? -15.668 -3.439 13.065 1.00 73.19 90 LYS A C 1
ATOM 747 O O . LYS A 1 90 ? -15.958 -2.242 13.124 1.00 73.19 90 LYS A O 1
ATOM 752 N N . PRO A 1 91 ? -14.467 -3.865 12.637 1.00 65.88 91 PRO A N 1
ATOM 753 C CA . PRO A 1 91 ? -13.481 -2.933 12.108 1.00 65.88 91 PRO A CA 1
ATOM 754 C C . PRO A 1 91 ? -14.043 -2.234 10.864 1.00 65.88 91 PRO A C 1
ATOM 756 O O . PRO A 1 91 ? -14.877 -2.791 10.146 1.00 65.88 91 PRO A O 1
ATOM 759 N N . VAL A 1 92 ? -13.597 -1.003 10.610 1.00 65.75 92 VAL A N 1
ATOM 760 C CA . VAL A 1 92 ? -13.757 -0.422 9.272 1.00 65.75 92 VAL A CA 1
ATOM 761 C C . VAL A 1 92 ? -12.872 -1.252 8.363 1.00 65.75 92 VAL A C 1
ATOM 763 O O . VAL A 1 92 ? -11.718 -1.495 8.707 1.00 65.75 92 VAL A O 1
ATOM 766 N N . GLU A 1 93 ? -13.393 -1.692 7.223 1.00 62.28 93 GLU A N 1
ATOM 767 C CA . GLU A 1 93 ? -12.526 -2.126 6.130 1.00 62.28 93 GLU A CA 1
ATOM 768 C C . GLU A 1 93 ? -11.771 -0.888 5.633 1.00 62.28 93 GLU A C 1
ATOM 770 O O . GLU A 1 93 ? -12.199 -0.197 4.709 1.00 62.28 93 GLU A O 1
ATOM 775 N N . THR A 1 94 ? -10.683 -0.533 6.313 1.00 68.62 94 THR A N 1
ATOM 776 C CA . THR A 1 94 ? -9.706 0.409 5.785 1.00 68.62 94 THR A CA 1
ATOM 777 C C . THR A 1 94 ? -8.873 -0.368 4.787 1.00 68.62 94 THR A C 1
ATOM 779 O O . THR A 1 94 ? -8.264 -1.386 5.118 1.00 68.62 94 THR A O 1
ATOM 782 N N . LYS A 1 95 ? -8.911 0.060 3.524 1.00 81.81 95 LYS A N 1
ATOM 783 C CA . LYS A 1 95 ? -8.069 -0.578 2.524 1.00 81.81 95 LYS A CA 1
ATOM 784 C C . LYS A 1 95 ? -6.623 -0.216 2.810 1.00 81.81 95 LYS A C 1
ATOM 786 O O . LYS A 1 95 ? -6.294 0.967 2.887 1.00 81.81 95 LYS A O 1
ATOM 791 N N . LYS A 1 96 ? -5.777 -1.228 2.950 1.00 90.75 96 LYS A N 1
ATOM 792 C CA . LYS A 1 96 ? -4.343 -1.038 3.138 1.00 90.75 96 LYS A CA 1
ATOM 793 C C . LYS A 1 96 ? -3.744 -0.490 1.847 1.00 90.75 96 LYS A C 1
ATOM 795 O O . LYS A 1 96 ? -3.846 -1.138 0.806 1.00 90.75 96 LYS A O 1
ATOM 800 N N . LYS A 1 97 ? -3.143 0.695 1.889 1.00 95.75 97 LYS A N 1
ATOM 801 C CA . LYS A 1 97 ? -2.542 1.334 0.716 1.00 95.75 97 LYS A CA 1
ATOM 802 C C . LYS A 1 97 ? -1.174 0.729 0.444 1.00 95.75 97 LYS A C 1
ATOM 804 O O . LYS A 1 97 ? -0.268 0.831 1.273 1.00 95.75 97 LYS A O 1
ATOM 809 N N . ILE A 1 98 ? -1.016 0.146 -0.735 1.00 97.81 98 ILE A N 1
ATOM 810 C CA . ILE A 1 98 ? 0.263 -0.358 -1.225 1.00 97.81 98 ILE A CA 1
ATOM 811 C C . ILE A 1 98 ? 0.732 0.576 -2.329 1.00 97.81 98 ILE A C 1
ATOM 813 O O . ILE A 1 98 ? 0.090 0.658 -3.373 1.00 97.81 98 ILE A O 1
ATOM 817 N N . LEU A 1 99 ? 1.850 1.257 -2.102 1.00 98.69 99 LEU A N 1
ATOM 818 C CA . LEU A 1 99 ? 2.601 1.936 -3.147 1.00 98.69 99 LEU A CA 1
ATOM 819 C C . LEU A 1 99 ? 3.659 0.974 -3.684 1.00 98.69 99 LEU A C 1
ATOM 821 O O . LEU A 1 99 ? 4.489 0.486 -2.920 1.00 98.69 99 LEU A O 1
ATOM 825 N N . ILE A 1 100 ? 3.632 0.695 -4.981 1.00 98.69 100 ILE A N 1
ATOM 826 C CA . ILE A 1 100 ? 4.565 -0.230 -5.624 1.00 98.69 100 ILE A CA 1
ATOM 827 C C . ILE A 1 100 ? 5.131 0.376 -6.904 1.00 98.69 100 ILE A C 1
ATOM 829 O O . ILE A 1 100 ? 4.377 0.856 -7.753 1.00 98.69 100 ILE A O 1
ATOM 833 N N . PHE A 1 101 ? 6.455 0.350 -7.048 1.00 98.56 101 PHE A N 1
ATOM 834 C CA . PHE A 1 101 ? 7.107 0.769 -8.286 1.00 98.56 101 PHE A CA 1
ATOM 835 C C . PHE A 1 101 ? 6.766 -0.165 -9.447 1.00 98.56 101 PHE A C 1
ATOM 837 O O . PHE A 1 101 ? 6.560 -1.362 -9.248 1.00 98.56 101 PHE A O 1
ATOM 844 N N . THR A 1 102 ? 6.679 0.376 -10.664 1.00 98.56 102 THR A N 1
ATOM 845 C CA . THR A 1 102 ? 6.359 -0.410 -11.863 1.00 98.56 102 THR A CA 1
ATOM 846 C C . THR A 1 102 ? 7.592 -1.043 -12.498 1.00 98.56 102 THR A C 1
ATOM 848 O O . THR A 1 102 ? 7.770 -2.260 -12.419 1.00 98.56 102 THR A O 1
ATOM 851 N N . GLU A 1 103 ? 8.429 -0.243 -13.154 1.00 97.81 103 GLU A N 1
ATOM 852 C CA . GLU A 1 103 ? 9.636 -0.697 -13.843 1.00 97.81 103 GLU A CA 1
ATOM 853 C C . GLU A 1 103 ? 10.673 -1.168 -12.826 1.00 97.81 103 GLU A C 1
ATOM 855 O O . GLU A 1 103 ? 10.742 -0.615 -11.736 1.00 97.81 103 GLU A O 1
ATOM 860 N N . GLY A 1 104 ? 11.438 -2.213 -13.144 1.00 96.88 104 GLY A N 1
ATOM 861 C CA . GLY A 1 104 ? 12.446 -2.762 -12.225 1.00 96.88 104 GLY A CA 1
ATOM 862 C C . GLY A 1 104 ? 11.847 -3.624 -11.109 1.00 96.88 104 GLY A C 1
ATOM 863 O O . GLY A 1 104 ? 12.469 -4.593 -10.680 1.00 96.88 104 GLY A O 1
ATOM 864 N N . THR A 1 105 ? 10.598 -3.365 -10.718 1.00 98.38 105 THR A N 1
ATOM 865 C CA . THR A 1 105 ? 9.941 -4.023 -9.583 1.00 98.38 105 THR A CA 1
ATOM 866 C C . THR A 1 105 ? 8.913 -5.086 -10.009 1.00 98.38 105 THR A C 1
ATOM 868 O O . THR A 1 105 ? 9.081 -6.267 -9.696 1.00 98.38 105 THR A O 1
ATOM 871 N N . ILE A 1 106 ? 7.856 -4.711 -10.747 1.00 98.56 106 ILE A N 1
ATOM 872 C CA . ILE A 1 106 ? 6.807 -5.642 -11.239 1.00 98.56 106 ILE A CA 1
ATOM 873 C C . ILE A 1 106 ? 6.766 -5.781 -12.762 1.00 98.56 106 ILE A C 1
ATOM 875 O O . ILE A 1 106 ? 6.123 -6.711 -13.260 1.00 98.56 106 ILE A O 1
ATOM 879 N N . LEU A 1 107 ? 7.448 -4.892 -13.486 1.00 98.56 107 LEU A N 1
ATOM 880 C CA . LEU A 1 107 ? 7.593 -4.891 -14.937 1.00 98.56 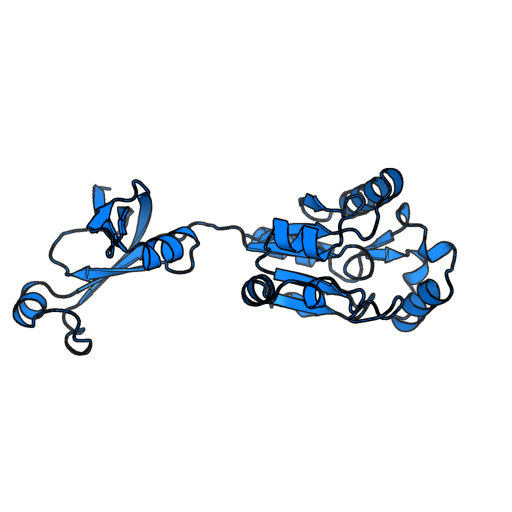107 LEU A CA 1
ATOM 881 C C . LEU A 1 107 ? 9.072 -4.892 -15.344 1.00 98.56 107 LEU A C 1
ATOM 883 O O . LEU A 1 107 ? 9.914 -4.265 -14.701 1.00 98.56 107 LEU A O 1
ATOM 887 N N . MET A 1 108 ? 9.374 -5.549 -16.461 1.00 97.50 108 MET A N 1
ATOM 888 C CA . MET A 1 108 ? 10.698 -5.565 -17.088 1.00 97.50 108 MET A CA 1
ATOM 889 C C . MET A 1 108 ? 10.595 -5.443 -18.614 1.00 97.50 108 MET A C 1
ATOM 891 O O . MET A 1 108 ? 9.547 -5.789 -19.170 1.00 97.50 108 MET A O 1
ATOM 895 N N . PRO A 1 109 ? 11.674 -5.046 -19.314 1.00 96.62 109 PRO A N 1
ATOM 896 C CA . PRO A 1 109 ? 11.723 -5.102 -20.773 1.00 96.62 109 PRO A CA 1
ATOM 897 C C . PRO A 1 109 ? 11.421 -6.510 -21.306 1.00 96.62 109 PRO A C 1
ATOM 899 O O . PRO A 1 109 ? 11.957 -7.499 -20.797 1.00 96.62 109 PRO A O 1
ATOM 902 N N . ALA A 1 110 ? 10.623 -6.629 -22.375 1.00 96.62 110 ALA A N 1
ATOM 903 C CA . ALA A 1 110 ? 10.362 -7.928 -23.013 1.00 96.62 110 ALA A CA 1
ATOM 904 C C . ALA A 1 110 ? 11.630 -8.617 -23.534 1.00 96.62 110 ALA A C 1
ATOM 906 O O . ALA A 1 110 ? 11.695 -9.849 -23.542 1.00 96.62 110 ALA A O 1
ATOM 907 N N . SER A 1 111 ? 12.649 -7.848 -23.934 1.00 95.12 111 SER A N 1
ATOM 908 C CA . SER A 1 111 ? 13.959 -8.381 -24.329 1.00 95.12 111 SER A CA 1
ATOM 909 C C . SER A 1 111 ? 14.634 -9.174 -23.204 1.00 95.12 111 SER A C 1
ATOM 911 O O . SER A 1 111 ? 15.380 -10.110 -23.480 1.00 95.12 111 SER A O 1
ATOM 913 N N . GLY A 1 112 ? 14.300 -8.868 -21.948 1.00 93.12 112 GLY A N 1
ATOM 914 C CA . GLY A 1 112 ? 14.798 -9.538 -20.754 1.00 93.12 112 GLY A CA 1
ATOM 915 C C . GLY A 1 112 ? 14.122 -10.867 -20.412 1.00 93.12 112 GLY A C 1
ATOM 916 O O . GLY A 1 112 ? 14.561 -11.538 -19.480 1.00 93.12 112 GLY A O 1
ATOM 917 N N . LYS A 1 113 ? 13.068 -11.282 -21.133 1.00 94.12 113 LYS A N 1
ATOM 918 C CA . LYS A 1 113 ? 12.216 -12.433 -20.760 1.00 94.12 113 LYS A CA 1
ATOM 919 C C . LYS A 1 113 ? 12.982 -13.737 -20.518 1.00 94.12 113 LYS A C 1
ATOM 921 O O . LYS A 1 113 ? 12.617 -14.498 -19.628 1.00 94.12 113 LYS A O 1
ATOM 926 N N . ASN A 1 114 ? 14.004 -13.999 -21.327 1.00 94.06 114 ASN A N 1
ATOM 927 C CA . ASN A 1 114 ? 14.796 -15.231 -21.270 1.00 94.06 114 ASN A CA 1
ATOM 928 C C . ASN A 1 114 ? 16.196 -15.002 -20.680 1.00 94.06 114 ASN A C 1
ATOM 930 O O . ASN A 1 114 ? 17.065 -15.855 -20.839 1.00 94.06 114 ASN A O 1
ATOM 934 N N . LEU A 1 115 ? 16.416 -13.850 -20.048 1.00 95.00 115 LEU A N 1
ATOM 935 C CA . LEU A 1 115 ? 17.699 -13.455 -19.487 1.00 95.00 115 LEU A CA 1
ATOM 936 C C . LEU A 1 115 ? 17.706 -13.619 -17.966 1.00 95.00 115 LEU A C 1
ATOM 938 O O . LEU A 1 115 ? 16.679 -13.479 -17.281 1.00 95.00 115 LEU A O 1
ATOM 942 N N . SER A 1 116 ? 18.893 -13.861 -17.416 1.00 96.44 116 SER A N 1
ATOM 943 C CA . SER A 1 116 ? 19.116 -13.779 -15.977 1.00 96.44 116 SER A CA 1
ATOM 944 C C . SER A 1 116 ? 18.786 -12.371 -15.466 1.00 96.44 116 SER A C 1
ATOM 946 O O . SER A 1 116 ? 18.682 -11.402 -16.224 1.00 96.44 116 SER A O 1
ATOM 948 N N . ARG A 1 117 ? 18.589 -12.241 -14.153 1.00 96.12 117 ARG A N 1
ATOM 949 C CA . ARG A 1 117 ? 18.387 -10.932 -13.520 1.00 96.12 117 ARG A CA 1
ATOM 950 C C . ARG A 1 117 ? 19.581 -10.009 -13.789 1.00 96.12 117 ARG A C 1
ATOM 952 O O . ARG A 1 117 ? 19.401 -8.873 -14.200 1.00 96.12 117 ARG A O 1
ATOM 959 N N . GLU A 1 118 ? 20.793 -10.523 -13.611 1.00 96.38 118 GLU A N 1
ATOM 960 C CA . GLU A 1 118 ? 22.051 -9.799 -13.820 1.00 96.38 118 GLU A CA 1
ATOM 961 C C . GLU A 1 118 ? 22.216 -9.363 -15.278 1.00 96.38 118 GLU A C 1
ATOM 963 O O . GLU A 1 118 ? 22.733 -8.284 -15.552 1.00 96.38 118 GLU A O 1
ATOM 968 N N . GLU A 1 119 ? 21.781 -10.190 -16.228 1.00 96.00 119 GLU A N 1
ATOM 969 C CA . GLU A 1 119 ? 21.770 -9.828 -17.645 1.00 96.00 119 GLU A CA 1
ATOM 970 C C . GLU A 1 119 ? 20.778 -8.695 -17.925 1.00 96.00 119 GLU A C 1
ATOM 972 O O . GLU A 1 119 ? 21.1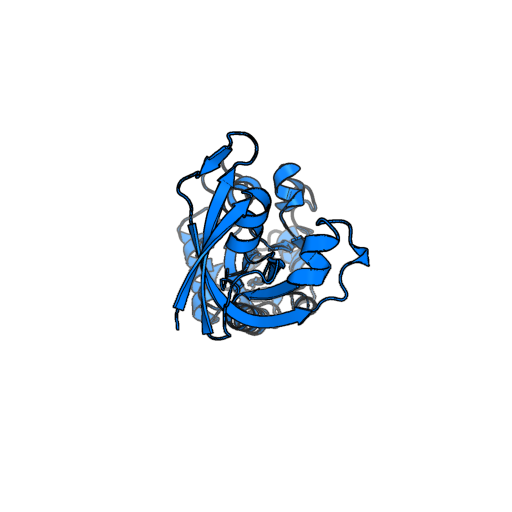47 -7.746 -18.608 1.00 96.00 119 GLU A O 1
ATOM 977 N N . ARG A 1 120 ? 19.575 -8.727 -17.336 1.00 95.56 120 ARG A N 1
ATOM 978 C CA . ARG A 1 120 ? 18.597 -7.626 -17.433 1.00 95.56 120 ARG A CA 1
ATOM 979 C C . ARG A 1 120 ? 19.144 -6.314 -16.869 1.00 95.56 120 ARG A C 1
ATOM 981 O O . ARG A 1 120 ? 19.059 -5.290 -17.539 1.00 95.56 120 ARG A O 1
ATOM 988 N N . VAL A 1 121 ? 19.782 -6.357 -15.698 1.00 94.88 121 VAL A N 1
ATOM 989 C CA . VAL A 1 121 ? 20.464 -5.195 -15.096 1.00 94.88 121 VAL A CA 1
ATOM 990 C C . VAL A 1 121 ? 21.531 -4.640 -16.048 1.00 94.88 121 VAL A C 1
ATOM 992 O O . VAL A 1 121 ? 21.585 -3.435 -16.294 1.00 94.88 121 VAL A O 1
ATOM 995 N N . LYS A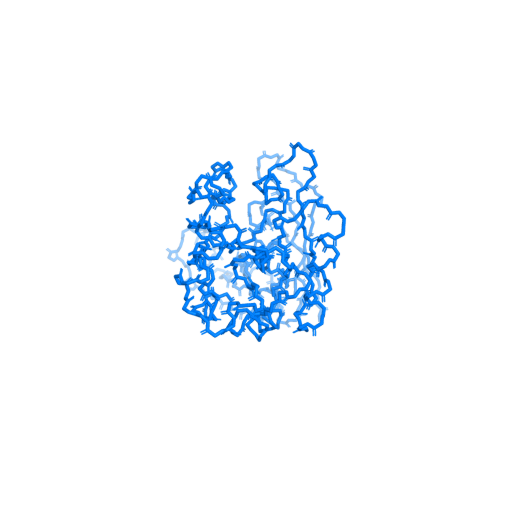 1 122 ? 22.339 -5.509 -16.671 1.00 95.44 122 LYS A N 1
ATOM 996 C CA . LYS A 1 122 ? 23.345 -5.083 -17.659 1.00 95.44 122 LYS A CA 1
ATOM 997 C C . LYS A 1 122 ? 22.737 -4.384 -18.873 1.00 95.44 122 LYS A C 1
ATOM 999 O O . LYS A 1 122 ? 23.369 -3.461 -19.374 1.00 95.44 122 LYS A O 1
ATOM 1004 N N . GLN A 1 123 ? 21.546 -4.772 -19.336 1.00 93.38 123 GLN A N 1
ATOM 1005 C CA . GLN A 1 123 ? 20.890 -4.080 -20.456 1.00 93.38 123 GLN A CA 1
ATOM 1006 C C . GLN A 1 123 ? 20.595 -2.615 -20.121 1.00 93.38 123 GLN A C 1
ATOM 1008 O O . GLN A 1 123 ? 20.778 -1.742 -20.972 1.00 93.38 123 GLN A O 1
ATOM 1013 N N . VAL A 1 124 ? 20.185 -2.345 -18.878 1.00 92.75 124 VAL A N 1
ATOM 1014 C CA . VAL A 1 124 ? 19.934 -0.984 -18.388 1.00 92.75 124 VAL A CA 1
ATOM 1015 C C . VAL A 1 124 ? 21.246 -0.216 -18.236 1.00 92.75 124 VAL A C 1
ATOM 1017 O O . VAL A 1 124 ? 21.368 0.877 -18.786 1.00 92.75 124 VAL A O 1
ATOM 1020 N N . ILE A 1 125 ? 22.260 -0.814 -17.596 1.00 93.69 125 ILE A N 1
ATOM 1021 C CA . ILE A 1 125 ? 23.595 -0.202 -17.428 1.00 93.69 125 ILE A CA 1
ATOM 1022 C C . ILE A 1 125 ? 24.222 0.155 -18.784 1.00 93.69 125 ILE A C 1
ATOM 1024 O O . ILE A 1 125 ? 24.795 1.229 -18.953 1.00 93.69 125 ILE A O 1
ATOM 1028 N N . ASN A 1 126 ? 24.092 -0.732 -19.772 1.00 94.44 126 ASN A N 1
ATOM 1029 C CA . ASN A 1 126 ? 24.609 -0.523 -21.124 1.00 94.44 126 ASN A CA 1
ATOM 1030 C C . ASN A 1 126 ? 23.748 0.438 -21.958 1.00 94.44 126 ASN A C 1
ATOM 1032 O O . ASN A 1 126 ? 24.083 0.701 -23.116 1.00 94.44 126 ASN A O 1
ATOM 1036 N N . ASN A 1 127 ? 22.650 0.952 -21.396 1.00 91.44 127 ASN A N 1
ATOM 1037 C CA . ASN A 1 127 ? 21.711 1.845 -22.059 1.00 91.44 127 ASN A CA 1
ATOM 1038 C C . ASN A 1 127 ? 21.198 1.269 -23.394 1.00 91.44 127 ASN A C 1
ATOM 1040 O O . ASN A 1 127 ? 21.110 1.963 -24.413 1.00 91.44 127 ASN A O 1
ATOM 1044 N N . GLU A 1 128 ? 20.912 -0.035 -23.417 1.00 92.88 128 GLU A N 1
ATOM 1045 C CA . GLU A 1 128 ? 20.436 -0.706 -24.620 1.00 92.88 128 GLU A CA 1
ATOM 1046 C C . GLU A 1 128 ? 19.082 -0.141 -25.046 1.00 92.88 128 GLU A C 1
ATOM 1048 O O . GLU A 1 128 ? 18.174 0.011 -24.235 1.00 92.88 128 GLU A O 1
ATOM 1053 N N . LYS A 1 129 ? 18.886 0.087 -26.351 1.00 89.44 129 LYS A N 1
ATOM 1054 C CA . LYS A 1 129 ? 17.603 0.594 -26.877 1.00 89.44 129 LYS A CA 1
ATOM 1055 C C . LYS A 1 129 ? 16.404 -0.257 -26.451 1.00 89.44 129 LYS A C 1
ATOM 1057 O O . LYS A 1 129 ? 15.320 0.277 -26.265 1.00 89.44 129 LYS A O 1
ATOM 1062 N N . SER A 1 130 ? 16.605 -1.567 -26.298 1.00 87.12 130 SER A N 1
ATOM 1063 C CA . SER A 1 130 ? 15.546 -2.491 -25.886 1.00 87.12 130 SER A CA 1
ATOM 1064 C C . SER A 1 130 ? 15.086 -2.284 -24.438 1.00 87.12 130 SER A C 1
ATOM 1066 O O . SER A 1 130 ? 13.932 -2.565 -24.133 1.00 87.12 130 SER A O 1
ATOM 1068 N N . ALA A 1 131 ? 15.945 -1.740 -23.569 1.00 84.12 131 ALA A N 1
ATOM 1069 C CA . ALA A 1 131 ? 15.598 -1.386 -22.195 1.00 84.12 131 ALA A CA 1
ATOM 1070 C C . ALA A 1 131 ? 14.752 -0.103 -22.097 1.00 84.12 131 ALA A C 1
ATOM 1072 O O . ALA A 1 131 ? 14.250 0.199 -21.025 1.00 84.12 131 ALA A O 1
ATOM 1073 N N . HIS A 1 132 ? 14.552 0.624 -23.202 1.00 88.31 132 HIS A N 1
ATOM 1074 C CA . HIS A 1 132 ? 13.715 1.832 -23.258 1.00 88.31 132 HIS A CA 1
ATOM 1075 C C . HIS A 1 132 ? 12.420 1.634 -24.058 1.00 88.31 132 HIS A C 1
ATOM 1077 O O . HIS A 1 132 ? 11.705 2.594 -24.334 1.00 88.31 132 HIS A O 1
ATOM 1083 N N . ASP A 1 133 ? 12.094 0.395 -24.444 1.00 93.44 133 ASP A N 1
ATOM 1084 C CA . ASP A 1 133 ? 10.815 0.055 -25.080 1.00 93.44 133 ASP A CA 1
ATOM 1085 C C . ASP A 1 133 ? 9.725 -0.167 -24.018 1.00 93.44 133 ASP A C 1
ATOM 1087 O O . ASP A 1 133 ? 9.264 -1.289 -23.807 1.00 93.44 133 ASP A O 1
ATOM 1091 N N . PHE A 1 134 ? 9.335 0.899 -23.309 1.00 94.38 134 PHE A N 1
ATOM 1092 C CA . PHE A 1 134 ? 8.388 0.835 -22.182 1.00 94.38 134 PHE A CA 1
ATOM 1093 C C . PHE A 1 134 ? 7.039 0.224 -22.564 1.00 94.38 134 PHE A C 1
ATOM 1095 O O . PHE A 1 134 ? 6.455 -0.534 -21.792 1.00 94.38 134 PHE A O 1
ATOM 1102 N N . LYS A 1 135 ? 6.574 0.473 -23.790 1.00 94.50 135 LYS A N 1
ATOM 1103 C CA . LYS A 1 135 ? 5.361 -0.135 -24.350 1.00 94.50 135 LYS A CA 1
ATOM 1104 C C . LYS A 1 135 ? 5.447 -1.661 -24.450 1.00 94.50 135 LYS A C 1
ATOM 1106 O O . LYS A 1 135 ? 4.427 -2.345 -24.368 1.00 94.50 135 LYS A O 1
ATOM 1111 N N . GLY A 1 136 ? 6.651 -2.187 -24.658 1.00 94.75 136 GLY A N 1
ATOM 1112 C CA . GLY A 1 136 ? 6.946 -3.612 -24.739 1.00 94.75 136 GLY A CA 1
ATOM 1113 C C . GLY A 1 136 ? 7.200 -4.277 -23.387 1.00 94.75 136 GLY A C 1
ATOM 1114 O O . GLY A 1 136 ? 7.571 -5.448 -23.367 1.00 94.75 136 GLY A O 1
ATOM 1115 N N . TYR A 1 137 ? 7.047 -3.580 -22.258 1.00 98.06 137 TYR A N 1
ATOM 1116 C CA . TYR A 1 137 ? 7.312 -4.182 -20.951 1.00 98.06 137 TYR A CA 1
ATOM 1117 C C . TYR A 1 137 ? 6.329 -5.312 -20.626 1.00 98.06 137 TYR A C 1
ATOM 1119 O O . TYR A 1 137 ? 5.164 -5.314 -21.031 1.00 98.06 137 TYR A O 1
ATOM 1127 N N . ILE A 1 138 ? 6.816 -6.287 -19.861 1.00 98.31 138 ILE A N 1
ATOM 1128 C CA . ILE A 1 138 ? 6.066 -7.472 -19.442 1.00 98.31 138 ILE A CA 1
ATOM 1129 C C . ILE A 1 138 ? 6.151 -7.674 -17.924 1.00 98.31 138 ILE A C 1
ATOM 1131 O O . ILE A 1 138 ? 7.118 -7.224 -17.304 1.00 98.31 138 ILE A O 1
ATOM 1135 N N . PRO A 1 139 ? 5.175 -8.372 -17.314 1.00 98.56 139 PRO A N 1
ATOM 1136 C CA . PRO A 1 139 ? 5.209 -8.698 -15.895 1.00 98.56 139 PRO A CA 1
ATOM 1137 C C . PRO A 1 139 ? 6.437 -9.524 -15.507 1.00 98.56 139 PRO A C 1
ATOM 1139 O O . PRO A 1 139 ? 6.833 -10.451 -16.219 1.00 98.56 139 PRO A O 1
ATOM 1142 N N . ILE A 1 140 ? 7.000 -9.220 -14.340 1.00 98.06 140 ILE A N 1
ATOM 1143 C CA . ILE A 1 140 ? 8.006 -10.053 -13.681 1.00 98.06 140 ILE A CA 1
ATOM 1144 C C . ILE A 1 140 ? 7.295 -11.095 -12.813 1.00 98.06 140 ILE A C 1
ATOM 1146 O O . ILE A 1 140 ? 6.491 -10.741 -11.948 1.00 98.06 140 ILE A O 1
ATOM 1150 N N . GLY A 1 141 ? 7.635 -12.370 -13.011 1.00 96.44 141 GLY A N 1
ATOM 1151 C CA . GLY A 1 141 ? 7.162 -13.465 -12.162 1.00 96.44 141 GLY A CA 1
ATOM 1152 C C . GLY A 1 141 ? 5.636 -13.539 -12.083 1.00 96.44 141 GLY A C 1
ATOM 1153 O O . GLY A 1 141 ? 4.947 -13.389 -13.095 1.00 96.44 141 GLY A O 1
ATOM 1154 N N . ASN A 1 142 ? 5.111 -13.759 -10.875 1.00 97.38 142 ASN A N 1
ATOM 1155 C CA . ASN A 1 142 ? 3.669 -13.846 -10.619 1.00 97.38 142 ASN A CA 1
ATOM 1156 C C . ASN A 1 142 ? 3.048 -12.516 -10.149 1.00 97.38 142 ASN A C 1
ATOM 1158 O O . ASN A 1 142 ? 2.026 -12.516 -9.457 1.00 97.38 142 ASN A O 1
ATOM 1162 N N . SER A 1 143 ? 3.648 -11.369 -10.494 1.00 97.75 143 SER A N 1
ATOM 1163 C CA . SER A 1 143 ? 3.225 -10.061 -9.971 1.00 97.75 143 SER A CA 1
ATOM 1164 C C . SER A 1 143 ? 1.731 -9.781 -10.179 1.00 97.75 143 SER A C 1
ATOM 1166 O O . SER A 1 143 ? 1.052 -9.334 -9.256 1.00 97.75 143 SER A O 1
ATOM 1168 N N . VAL A 1 144 ? 1.179 -10.139 -11.341 1.00 98.31 144 VAL A N 1
ATOM 1169 C CA . VAL A 1 144 ? -0.253 -9.976 -11.635 1.00 98.31 144 VAL A CA 1
ATOM 1170 C C . VAL A 1 144 ? -1.126 -10.789 -10.675 1.00 98.31 144 VAL A C 1
ATOM 1172 O O . VAL A 1 144 ? -2.083 -10.243 -10.123 1.00 98.31 144 VAL A O 1
ATOM 1175 N N . GLN A 1 145 ? -0.834 -12.079 -10.452 1.00 97.31 145 GLN A N 1
ATOM 1176 C CA . GLN A 1 145 ? -1.640 -12.896 -9.534 1.00 97.31 145 GLN A CA 1
ATOM 1177 C C . GLN A 1 145 ? -1.537 -12.383 -8.094 1.00 97.31 145 GLN A C 1
ATOM 1179 O O . GLN A 1 145 ? -2.549 -12.301 -7.403 1.00 97.31 145 GLN A O 1
ATOM 1184 N N . ILE A 1 146 ? -0.337 -11.992 -7.667 1.00 97.44 146 ILE A N 1
ATOM 1185 C CA . ILE A 1 146 ? -0.061 -11.544 -6.298 1.00 97.44 146 ILE A CA 1
ATOM 1186 C C . ILE A 1 146 ? -0.823 -10.263 -5.974 1.00 97.44 146 ILE A C 1
ATOM 1188 O O . ILE A 1 146 ? -1.532 -10.207 -4.972 1.00 97.44 146 ILE A O 1
ATOM 1192 N N . LEU A 1 147 ? -0.755 -9.258 -6.852 1.00 97.19 147 LEU A N 1
ATOM 1193 C CA . LEU A 1 147 ? -1.473 -8.003 -6.636 1.00 97.19 147 LEU A CA 1
ATOM 1194 C C . LEU A 1 147 ? -2.993 -8.224 -6.623 1.00 97.19 147 LEU A C 1
ATOM 1196 O O . LEU A 1 147 ? -3.699 -7.583 -5.846 1.00 97.19 147 LEU A O 1
ATOM 1200 N N . ASN A 1 148 ? -3.511 -9.146 -7.445 1.00 95.25 148 ASN A N 1
ATOM 1201 C CA . ASN A 1 148 ? -4.928 -9.515 -7.404 1.00 95.25 148 ASN A CA 1
ATOM 1202 C C . ASN A 1 148 ? -5.319 -10.153 -6.058 1.00 95.25 148 ASN A C 1
ATOM 1204 O O . ASN A 1 148 ? -6.388 -9.842 -5.533 1.00 95.25 148 ASN A O 1
ATOM 1208 N N . GLU A 1 149 ? -4.475 -11.012 -5.482 1.00 93.56 149 GLU A N 1
ATOM 1209 C CA . GLU A 1 149 ? -4.709 -11.568 -4.143 1.00 93.56 149 GLU A CA 1
ATOM 1210 C C . GLU A 1 149 ? -4.662 -10.487 -3.056 1.00 93.56 149 GLU A C 1
ATOM 1212 O O . GLU A 1 149 ? -5.529 -10.469 -2.184 1.00 93.56 149 GLU A O 1
ATOM 1217 N N . TRP A 1 150 ? -3.746 -9.521 -3.128 1.00 94.56 150 TRP A N 1
ATOM 1218 C CA . TRP A 1 150 ? -3.731 -8.402 -2.177 1.00 94.56 150 TRP A CA 1
ATOM 1219 C C . TRP A 1 150 ? -5.004 -7.554 -2.258 1.00 94.56 150 TRP A C 1
ATOM 1221 O O . TRP A 1 150 ? -5.579 -7.210 -1.226 1.00 94.56 150 TRP A O 1
ATOM 1231 N N . VAL A 1 151 ? -5.516 -7.279 -3.461 1.00 91.50 151 VAL A N 1
ATOM 1232 C CA . VAL A 1 151 ? -6.799 -6.569 -3.628 1.00 91.50 151 VAL A CA 1
ATOM 1233 C C . VAL A 1 151 ? -7.971 -7.356 -3.033 1.00 91.50 151 VAL A C 1
ATOM 1235 O O . VAL A 1 151 ? -8.840 -6.757 -2.397 1.00 91.50 151 VAL A O 1
ATOM 1238 N N . LYS A 1 152 ? -7.991 -8.691 -3.170 1.00 88.88 152 LYS A N 1
ATOM 1239 C CA . LYS A 1 152 ? -8.994 -9.546 -2.502 1.00 88.88 152 LYS A CA 1
ATOM 1240 C C . LYS A 1 152 ? -8.893 -9.487 -0.976 1.00 88.88 152 LYS A C 1
ATOM 1242 O O . LYS A 1 152 ? -9.910 -9.624 -0.305 1.00 88.88 152 LYS A O 1
ATOM 1247 N N . ASN A 1 153 ? -7.698 -9.244 -0.442 1.00 86.94 153 ASN A N 1
ATOM 1248 C CA . ASN A 1 153 ? -7.425 -9.073 0.986 1.00 86.94 153 ASN A CA 1
ATOM 1249 C C . ASN A 1 153 ? -7.472 -7.596 1.420 1.00 86.94 153 ASN A C 1
ATOM 1251 O O . ASN A 1 153 ? -6.718 -7.163 2.289 1.00 86.94 153 ASN A O 1
ATOM 1255 N N . SER A 1 154 ? -8.372 -6.812 0.819 1.00 87.81 154 SER A N 1
ATOM 1256 C CA . SER A 1 154 ? -8.632 -5.416 1.190 1.00 87.81 154 SER A CA 1
ATOM 1257 C C . SER A 1 154 ? -7.420 -4.486 1.057 1.00 87.81 154 SER A C 1
ATOM 1259 O O . SER A 1 154 ? -7.286 -3.533 1.821 1.00 87.81 154 SER A O 1
ATOM 1261 N N . CYS A 1 155 ? -6.546 -4.707 0.074 1.00 92.12 155 CYS A N 1
ATOM 1262 C CA . CYS A 1 155 ? -5.519 -3.729 -0.289 1.00 92.12 155 CYS A CA 1
ATOM 1263 C C . CYS A 1 155 ? -5.987 -2.805 -1.424 1.00 92.12 155 CYS A C 1
ATOM 1265 O O . CYS A 1 155 ? -6.740 -3.199 -2.316 1.00 92.12 155 CYS A O 1
ATOM 1267 N N . GLU A 1 156 ? -5.516 -1.562 -1.403 1.00 94.69 156 GLU A N 1
ATOM 1268 C CA . GLU A 1 156 ? -5.641 -0.601 -2.495 1.00 94.69 156 GLU A CA 1
ATOM 1269 C C . GLU A 1 156 ? -4.269 -0.393 -3.137 1.00 94.69 156 GLU A C 1
ATOM 1271 O O . GLU A 1 156 ? -3.301 -0.073 -2.446 1.00 94.69 156 GLU A O 1
ATOM 1276 N N . ILE A 1 157 ? -4.184 -0.588 -4.455 1.00 97.88 157 ILE A N 1
ATOM 1277 C CA . ILE A 1 157 ? -2.917 -0.518 -5.185 1.00 97.88 157 ILE A CA 1
ATOM 1278 C C . ILE A 1 157 ? -2.714 0.876 -5.779 1.00 97.88 157 ILE A C 1
ATOM 1280 O O . ILE A 1 157 ? -3.549 1.392 -6.528 1.00 97.88 157 ILE A O 1
ATOM 1284 N N . TYR A 1 158 ? -1.555 1.446 -5.479 1.00 98.69 158 TYR A N 1
ATOM 1285 C CA . TYR A 1 158 ? -1.004 2.641 -6.092 1.00 98.69 158 TYR A CA 1
ATOM 1286 C C . TYR A 1 158 ? 0.281 2.232 -6.807 1.00 98.69 158 TYR A C 1
ATOM 1288 O O . TYR A 1 158 ? 1.257 1.823 -6.183 1.00 98.69 158 TYR A O 1
ATOM 1296 N N . TYR A 1 159 ? 0.267 2.310 -8.128 1.00 98.81 159 TYR A N 1
ATOM 1297 C CA . TYR A 1 159 ? 1.448 2.086 -8.948 1.00 98.81 159 TYR A CA 1
ATOM 1298 C C . TYR A 1 159 ? 2.262 3.377 -8.999 1.00 98.81 159 TYR A C 1
ATOM 1300 O O . TYR A 1 159 ? 1.677 4.453 -9.087 1.00 98.81 159 TYR A O 1
ATOM 1308 N N . LEU A 1 160 ? 3.587 3.291 -8.979 1.00 98.69 160 LEU A N 1
ATOM 1309 C CA . LEU A 1 160 ? 4.471 4.439 -9.163 1.00 98.69 160 LEU A CA 1
ATOM 1310 C C . LEU A 1 160 ? 5.413 4.178 -10.333 1.00 98.69 160 LEU A C 1
ATOM 1312 O O . LEU A 1 160 ? 6.239 3.270 -10.274 1.00 98.69 160 LEU A O 1
ATOM 1316 N N . THR A 1 161 ? 5.272 4.965 -11.398 1.00 98.44 161 THR A N 1
ATOM 1317 C CA . THR A 1 161 ? 6.164 4.872 -12.558 1.00 98.44 161 THR A CA 1
ATOM 1318 C C . THR A 1 161 ? 7.344 5.816 -12.437 1.00 98.44 161 THR A C 1
ATOM 1320 O O . THR A 1 161 ? 7.228 6.946 -11.956 1.00 98.44 161 THR A O 1
ATOM 1323 N N . SER A 1 162 ? 8.489 5.342 -12.929 1.00 96.06 162 SER A N 1
ATOM 1324 C CA . SER A 1 162 ? 9.693 6.152 -13.104 1.00 96.06 162 SER A CA 1
ATOM 1325 C C . SER A 1 162 ? 9.628 7.098 -14.319 1.00 96.06 162 SER A C 1
ATOM 1327 O O . SER A 1 162 ? 10.570 7.857 -14.568 1.00 96.06 162 SER A O 1
ATOM 1329 N N . ARG A 1 163 ? 8.555 7.032 -15.118 1.00 96.38 163 ARG A N 1
ATOM 1330 C CA . ARG A 1 163 ? 8.366 7.839 -16.329 1.00 96.38 163 ARG A CA 1
ATOM 1331 C C . ARG A 1 163 ? 7.761 9.201 -16.006 1.00 96.38 163 ARG A C 1
ATOM 1333 O O . ARG A 1 163 ? 6.971 9.351 -15.077 1.00 96.38 163 ARG A O 1
ATOM 1340 N N . THR A 1 164 ? 8.133 10.207 -16.795 1.00 94.06 164 THR A N 1
ATOM 1341 C CA . THR A 1 164 ? 7.733 11.609 -16.566 1.00 94.06 164 THR A CA 1
ATOM 1342 C C . THR A 1 164 ? 7.094 12.270 -17.782 1.00 94.06 164 THR A C 1
ATOM 1344 O O . THR A 1 164 ? 6.496 13.340 -17.651 1.00 94.06 164 THR A O 1
ATOM 1347 N N . THR A 1 165 ? 7.190 11.657 -18.963 1.00 93.31 165 THR A N 1
ATOM 1348 C CA . THR A 1 165 ? 6.515 12.140 -20.169 1.00 93.31 165 THR A CA 1
ATOM 1349 C C . THR A 1 165 ? 5.135 11.500 -20.302 1.00 93.31 165 THR A C 1
ATOM 1351 O O . THR A 1 165 ? 4.928 10.357 -19.903 1.00 93.31 165 THR A O 1
ATOM 1354 N N . ILE A 1 166 ? 4.172 12.237 -20.865 1.00 89.94 166 ILE A N 1
ATOM 1355 C CA . ILE A 1 166 ? 2.786 11.759 -21.009 1.00 89.94 166 ILE A CA 1
ATOM 1356 C C . ILE A 1 166 ? 2.728 10.469 -21.836 1.00 89.94 166 ILE A C 1
ATOM 1358 O O . ILE A 1 166 ? 1.986 9.555 -21.477 1.00 89.94 166 ILE A O 1
ATOM 1362 N N . ASP A 1 167 ? 3.519 10.382 -22.906 1.00 92.94 167 ASP A N 1
ATOM 1363 C CA . ASP A 1 167 ? 3.537 9.218 -23.793 1.00 92.94 167 ASP A CA 1
ATOM 1364 C C . ASP A 1 167 ? 4.058 7.971 -23.065 1.00 92.94 167 ASP A C 1
ATOM 1366 O O . ASP A 1 167 ? 3.394 6.938 -23.067 1.00 92.94 167 ASP A O 1
ATOM 1370 N N . GLU A 1 168 ? 5.178 8.078 -22.344 1.00 95.38 168 GLU A N 1
ATOM 1371 C CA . GLU A 1 168 ? 5.741 6.947 -21.594 1.00 95.38 168 GLU A CA 1
ATOM 1372 C C . GLU A 1 168 ? 4.854 6.535 -20.409 1.00 95.38 168 GLU A C 1
ATOM 1374 O O . GLU A 1 168 ? 4.667 5.346 -20.158 1.00 95.38 168 GLU A O 1
ATOM 1379 N N . ILE A 1 169 ? 4.263 7.498 -19.691 1.00 95.12 169 ILE A N 1
ATOM 1380 C CA . ILE A 1 169 ? 3.293 7.207 -18.621 1.00 95.12 169 ILE A CA 1
ATOM 1381 C C . ILE A 1 169 ? 2.089 6.451 -19.201 1.00 95.12 169 ILE A C 1
ATOM 1383 O O . ILE A 1 169 ? 1.604 5.487 -18.605 1.00 95.12 169 ILE A O 1
ATOM 1387 N N . THR A 1 170 ? 1.625 6.856 -20.386 1.00 93.50 170 THR A N 1
ATOM 1388 C CA . THR A 1 170 ? 0.530 6.188 -21.099 1.00 93.50 170 THR A CA 1
ATOM 1389 C C . THR A 1 170 ? 0.923 4.777 -21.532 1.00 93.50 170 THR A C 1
ATOM 1391 O O . THR A 1 170 ? 0.117 3.853 -21.406 1.00 93.50 170 THR A O 1
ATOM 1394 N N . ASP A 1 171 ? 2.156 4.572 -21.994 1.00 96.50 171 ASP A N 1
ATOM 1395 C CA . ASP A 1 171 ? 2.672 3.244 -22.329 1.00 96.50 171 ASP A CA 1
ATOM 1396 C C . ASP A 1 171 ? 2.668 2.313 -21.111 1.00 96.50 171 ASP A C 1
ATOM 1398 O O . ASP A 1 171 ? 2.160 1.194 -21.202 1.00 96.50 171 ASP A O 1
ATOM 1402 N N . ILE A 1 172 ? 3.118 2.783 -19.946 1.00 97.69 172 ILE A N 1
ATOM 1403 C CA . ILE A 1 172 ? 3.090 1.994 -18.705 1.00 97.69 172 ILE A CA 1
ATOM 1404 C C . ILE A 1 172 ? 1.656 1.693 -18.264 1.00 97.69 172 ILE A C 1
ATOM 1406 O O . ILE A 1 172 ? 1.333 0.544 -17.947 1.00 97.69 172 ILE A O 1
ATOM 1410 N N . GLN A 1 173 ? 0.760 2.682 -18.310 1.00 97.06 173 GLN A N 1
ATOM 1411 C CA . GLN A 1 173 ? -0.662 2.480 -18.024 1.00 97.06 173 GLN A CA 1
ATOM 1412 C C . GLN A 1 173 ? -1.270 1.395 -18.927 1.00 97.06 173 GLN A C 1
ATOM 1414 O O . GLN A 1 173 ? -2.016 0.532 -18.455 1.00 97.06 173 GLN A O 1
ATOM 1419 N N . ASN A 1 174 ? -0.928 1.410 -20.216 1.00 93.94 174 ASN A N 1
ATOM 1420 C CA . ASN A 1 174 ? -1.370 0.416 -21.185 1.00 93.94 174 ASN A CA 1
ATOM 1421 C C . ASN A 1 174 ? -0.799 -0.973 -20.881 1.00 93.94 174 ASN A C 1
ATOM 1423 O O . ASN A 1 174 ? -1.546 -1.949 -20.923 1.00 93.94 174 ASN A O 1
ATOM 1427 N N . VAL A 1 175 ? 0.485 -1.083 -20.527 1.00 97.88 175 VAL A N 1
ATOM 1428 C CA . VAL A 1 175 ? 1.106 -2.356 -20.121 1.00 97.88 175 VAL A CA 1
ATOM 1429 C C . VAL A 1 175 ? 0.384 -2.958 -18.917 1.00 97.88 175 VAL A C 1
ATOM 1431 O O . VAL A 1 175 ? 0.068 -4.152 -18.941 1.00 97.88 175 VAL A O 1
ATOM 1434 N N . LEU A 1 176 ? 0.060 -2.151 -17.901 1.00 97.50 176 LEU A N 1
ATOM 1435 C CA . LEU A 1 176 ? -0.700 -2.607 -16.733 1.00 97.50 176 LEU A CA 1
ATOM 1436 C C . LEU A 1 176 ? -2.078 -3.159 -17.141 1.00 97.50 176 LEU A C 1
ATOM 1438 O O . LEU A 1 176 ? -2.460 -4.257 -16.729 1.00 97.50 176 LEU A O 1
ATOM 1442 N N . ILE A 1 177 ? -2.799 -2.440 -18.008 1.00 93.56 177 ILE A N 1
ATOM 1443 C CA . ILE A 1 177 ? -4.129 -2.837 -18.496 1.00 93.56 177 ILE A CA 1
ATOM 1444 C C . ILE A 1 177 ? -4.058 -4.121 -19.336 1.00 93.56 177 ILE A C 1
ATOM 1446 O O . ILE A 1 177 ? -4.793 -5.074 -19.069 1.00 93.56 177 ILE A O 1
ATOM 1450 N N . TYR A 1 178 ? -3.173 -4.180 -20.336 1.00 95.19 178 TYR A N 1
ATOM 1451 C CA . TYR A 1 178 ? -3.071 -5.319 -21.254 1.00 95.19 178 TYR A CA 1
ATOM 1452 C C . TYR A 1 178 ? -2.669 -6.610 -20.544 1.00 95.19 178 TYR A C 1
ATOM 1454 O O . TYR A 1 178 ? -3.174 -7.683 -20.882 1.00 95.19 178 TYR A O 1
ATOM 1462 N N . ASN A 1 179 ? -1.815 -6.507 -19.524 1.00 97.19 179 ASN A N 1
ATOM 1463 C CA . ASN A 1 179 ? -1.394 -7.646 -18.714 1.00 97.19 179 ASN A CA 1
ATOM 1464 C C . ASN A 1 179 ? -2.350 -7.962 -17.554 1.00 97.19 179 ASN A C 1
ATOM 1466 O O . ASN A 1 179 ? -2.080 -8.879 -16.782 1.00 97.19 179 ASN A O 1
ATOM 1470 N N . ARG A 1 180 ? -3.494 -7.266 -17.463 1.00 97.00 180 ARG A N 1
ATOM 1471 C CA . ARG A 1 180 ? -4.560 -7.518 -16.479 1.00 97.00 180 ARG A CA 1
ATOM 1472 C C . ARG A 1 180 ? -4.103 -7.378 -15.025 1.00 97.00 180 ARG A C 1
ATOM 1474 O O . ARG A 1 180 ? -4.557 -8.126 -14.155 1.00 97.00 180 ARG A O 1
ATOM 1481 N N . PHE A 1 181 ? -3.229 -6.411 -14.754 1.00 98.38 181 PHE A N 1
ATOM 1482 C CA . PHE A 1 181 ? -2.998 -5.967 -13.382 1.00 98.38 181 PHE A CA 1
ATOM 1483 C C . PHE A 1 181 ? -4.320 -5.489 -12.757 1.00 98.38 181 PHE A C 1
ATOM 1485 O O . PHE A 1 181 ? -5.184 -4.975 -13.478 1.00 98.38 181 PHE A O 1
ATOM 1492 N N . PRO A 1 182 ? -4.525 -5.669 -11.439 1.00 97.06 182 PRO A N 1
ATOM 1493 C CA . PRO A 1 182 ? -5.751 -5.207 -10.806 1.00 97.06 182 PRO A CA 1
ATOM 1494 C C . PRO A 1 182 ? -5.863 -3.683 -10.878 1.00 97.06 182 PRO A C 1
ATOM 1496 O O . PRO A 1 182 ? -4.859 -2.967 -10.965 1.00 97.06 182 PRO A O 1
ATOM 1499 N N . SER A 1 183 ? -7.100 -3.189 -10.802 1.00 91.75 183 SER A N 1
ATOM 1500 C CA . SER A 1 183 ? -7.377 -1.755 -10.758 1.00 91.75 183 SER A CA 1
ATOM 1501 C C . SER A 1 183 ? -6.583 -1.075 -9.642 1.00 91.75 183 SER A C 1
ATOM 1503 O O . SER A 1 183 ? -6.571 -1.532 -8.500 1.00 91.75 183 SER A O 1
ATOM 1505 N N . GLY A 1 184 ? -5.950 0.039 -9.987 1.00 93.44 184 GLY A N 1
ATOM 1506 C CA . GLY A 1 184 ? -5.163 0.863 -9.083 1.00 93.44 184 GLY A CA 1
ATOM 1507 C C . GLY A 1 184 ? -4.876 2.216 -9.720 1.00 93.44 184 GLY A C 1
ATOM 1508 O O . GLY A 1 184 ? -5.167 2.428 -10.900 1.00 93.44 184 GLY A O 1
ATOM 1509 N N . THR A 1 185 ? -4.320 3.132 -8.935 1.00 97.19 185 THR A N 1
ATOM 1510 C CA . THR A 1 185 ? -3.969 4.477 -9.410 1.00 97.19 185 THR A CA 1
ATOM 1511 C C . THR A 1 185 ? -2.514 4.494 -9.857 1.00 97.19 185 THR A C 1
ATOM 1513 O O . THR A 1 185 ? -1.644 4.169 -9.054 1.00 97.19 185 THR A O 1
ATOM 1516 N N . LEU A 1 186 ? -2.235 4.880 -11.106 1.00 98.12 186 LEU A N 1
ATOM 1517 C CA . LEU A 1 186 ? -0.868 5.130 -11.566 1.00 98.12 186 LEU A CA 1
ATOM 1518 C C . LEU A 1 186 ? -0.444 6.553 -11.191 1.00 98.12 186 LEU A C 1
ATOM 1520 O O . LEU A 1 186 ? -0.988 7.535 -11.694 1.00 98.12 186 LEU A O 1
ATOM 1524 N N . LEU A 1 187 ? 0.521 6.641 -10.287 1.00 98.38 187 LEU A N 1
ATOM 1525 C CA . LEU A 1 187 ? 1.170 7.861 -9.843 1.00 98.38 187 LEU A CA 1
ATOM 1526 C C . LEU A 1 187 ? 2.488 8.055 -10.592 1.00 98.38 187 LEU A C 1
ATOM 1528 O O . LEU A 1 187 ? 3.156 7.102 -10.991 1.00 98.38 187 LEU A O 1
ATOM 1532 N N . PHE A 1 188 ? 2.868 9.314 -10.740 1.00 97.75 188 PHE A N 1
ATOM 1533 C CA . PHE A 1 188 ? 4.111 9.756 -11.353 1.00 97.75 188 PHE A CA 1
ATOM 1534 C C . PHE A 1 188 ? 4.505 11.085 -10.712 1.00 97.75 188 PHE A C 1
ATOM 1536 O O . PHE A 1 188 ? 3.661 11.790 -10.153 1.00 97.75 188 PHE A O 1
ATOM 1543 N N . ARG A 1 189 ? 5.790 11.430 -10.776 1.00 96.00 189 ARG A N 1
ATOM 1544 C CA . ARG A 1 189 ? 6.271 12.719 -10.268 1.00 96.00 189 ARG A CA 1
ATOM 1545 C C . ARG A 1 189 ? 6.033 13.830 -11.287 1.00 96.00 189 ARG A C 1
ATOM 1547 O O . ARG A 1 189 ? 6.192 13.625 -12.493 1.00 96.00 189 ARG A O 1
ATOM 1554 N N . HIS A 1 190 ? 5.714 15.024 -10.806 1.00 92.44 190 HIS A N 1
ATOM 1555 C CA . HIS A 1 190 ? 5.660 16.226 -11.636 1.00 92.44 190 HIS A CA 1
ATOM 1556 C C . HIS A 1 190 ? 7.027 16.925 -11.744 1.00 92.44 190 HIS A C 1
ATOM 1558 O O . HIS A 1 190 ? 7.993 16.584 -11.064 1.00 92.44 190 HIS A O 1
ATOM 1564 N N . ASN A 1 191 ? 7.130 17.926 -12.623 1.00 90.75 191 ASN A N 1
ATOM 1565 C CA . ASN A 1 191 ? 8.349 18.726 -12.734 1.00 90.75 191 ASN A CA 1
ATOM 1566 C C . ASN A 1 191 ? 8.672 19.422 -11.397 1.00 90.75 191 ASN A C 1
ATOM 1568 O O . ASN A 1 191 ? 7.796 20.042 -10.796 1.00 90.75 191 ASN A O 1
ATOM 1572 N N . GLY A 1 192 ? 9.928 19.332 -10.954 1.00 91.75 192 GLY A N 1
ATOM 1573 C CA . GLY A 1 192 ? 10.376 19.837 -9.651 1.00 91.75 192 GLY A CA 1
ATOM 1574 C C . GLY A 1 192 ? 10.006 18.952 -8.455 1.00 91.75 192 GLY A C 1
ATOM 1575 O O . GLY A 1 192 ? 10.276 19.336 -7.321 1.00 91.75 192 GLY A O 1
ATOM 1576 N N . GLU A 1 193 ? 9.404 17.785 -8.693 1.00 95.06 193 GLU A N 1
ATOM 1577 C CA . GLU A 1 193 ? 9.054 16.802 -7.671 1.00 95.06 193 GLU A CA 1
ATOM 1578 C C . GLU A 1 193 ? 9.983 15.578 -7.742 1.00 95.06 193 GLU A C 1
ATOM 1580 O O . GLU A 1 193 ? 10.373 15.133 -8.829 1.00 95.06 193 GLU A O 1
ATOM 1585 N N . ASN A 1 194 ? 10.301 15.009 -6.577 1.00 95.94 194 ASN A N 1
ATOM 1586 C CA . ASN A 1 194 ? 10.975 13.717 -6.438 1.00 95.94 194 ASN A CA 1
ATOM 1587 C C . ASN A 1 194 ? 9.968 12.628 -6.029 1.00 95.94 194 ASN A C 1
ATOM 1589 O O . ASN A 1 194 ? 8.913 12.924 -5.468 1.00 95.94 194 ASN A O 1
ATOM 1593 N N . TYR A 1 195 ? 10.294 11.350 -6.240 1.00 97.44 195 TYR A N 1
ATOM 1594 C CA . TYR A 1 195 ? 9.396 10.244 -5.870 1.00 97.44 195 TYR A CA 1
ATOM 1595 C C . TYR A 1 195 ? 9.073 10.196 -4.372 1.00 97.44 195 TYR A C 1
ATOM 1597 O O . TYR A 1 195 ? 7.951 9.853 -3.998 1.00 97.44 195 TYR A O 1
ATOM 1605 N N . SER A 1 196 ? 10.005 10.627 -3.513 1.00 97.00 196 SER A N 1
ATOM 1606 C CA . SER A 1 196 ? 9.747 10.762 -2.076 1.00 97.00 196 SER A CA 1
ATOM 1607 C C . SER A 1 196 ? 8.599 11.730 -1.794 1.00 97.00 196 SER A C 1
ATOM 1609 O O . SER A 1 196 ? 7.756 11.427 -0.961 1.00 97.00 196 SER A O 1
ATOM 1611 N N . ASN A 1 197 ? 8.461 12.827 -2.545 1.00 97.25 197 ASN A N 1
ATOM 1612 C CA . ASN A 1 197 ? 7.336 13.749 -2.373 1.00 97.25 197 ASN A CA 1
ATOM 1613 C C . ASN A 1 197 ? 5.994 13.108 -2.761 1.00 97.25 197 ASN A C 1
ATOM 1615 O O . ASN A 1 197 ? 4.990 13.343 -2.088 1.00 97.25 197 ASN A O 1
ATOM 1619 N N . VAL A 1 198 ? 5.970 12.273 -3.806 1.00 97.62 198 VAL A N 1
ATOM 1620 C CA . VAL A 1 198 ? 4.768 11.520 -4.207 1.00 97.62 198 VAL A CA 1
ATOM 1621 C C . VAL A 1 198 ? 4.358 10.555 -3.091 1.00 97.62 198 VAL A C 1
ATOM 1623 O O . VAL A 1 198 ? 3.195 10.526 -2.680 1.00 97.62 198 VAL A O 1
ATOM 1626 N N . ALA A 1 199 ? 5.324 9.811 -2.546 1.00 97.62 199 ALA A N 1
ATOM 1627 C CA . ALA A 1 199 ? 5.099 8.896 -1.434 1.00 97.62 199 ALA A CA 1
ATOM 1628 C C . ALA A 1 199 ? 4.669 9.626 -0.145 1.00 97.62 199 ALA A C 1
ATOM 1630 O O . ALA A 1 199 ? 3.766 9.153 0.542 1.00 97.62 199 ALA A O 1
ATOM 1631 N N . GLU A 1 200 ? 5.233 10.798 0.162 1.00 97.00 200 GLU A N 1
ATOM 1632 C CA . GLU A 1 200 ? 4.852 11.622 1.322 1.00 97.00 200 GLU A CA 1
ATOM 1633 C C . GLU A 1 200 ? 3.451 12.231 1.198 1.00 97.00 200 GLU A C 1
ATOM 1635 O O . GLU A 1 200 ? 2.773 12.406 2.208 1.00 97.00 200 GLU A O 1
ATOM 1640 N N . LYS A 1 201 ? 2.984 12.523 -0.021 1.00 96.25 201 LYS A N 1
ATOM 1641 C CA . LYS A 1 201 ? 1.594 12.946 -0.257 1.00 96.25 201 LYS A CA 1
ATOM 1642 C C . LYS A 1 201 ? 0.608 11.797 -0.060 1.00 96.25 201 LYS A C 1
ATOM 1644 O O . LYS A 1 201 ? -0.493 12.020 0.441 1.00 96.25 201 LYS A O 1
ATOM 1649 N N . LEU A 1 202 ? 0.984 10.582 -0.466 1.00 96.00 202 LEU A N 1
ATOM 1650 C CA . LEU A 1 202 ? 0.124 9.402 -0.364 1.00 96.00 202 LEU A CA 1
ATOM 1651 C C . LEU A 1 202 ? 0.082 8.819 1.058 1.00 96.00 202 LEU A C 1
ATOM 1653 O O . LEU A 1 202 ? -0.987 8.390 1.504 1.00 96.00 202 LEU A O 1
ATOM 1657 N N . ILE A 1 203 ? 1.239 8.793 1.730 1.00 96.25 203 ILE A N 1
ATOM 1658 C CA . ILE A 1 203 ? 1.509 8.104 3.002 1.00 96.25 203 ILE A CA 1
ATOM 1659 C C . ILE A 1 203 ? 0.974 6.658 2.949 1.00 96.25 203 ILE A C 1
ATOM 1661 O O . ILE A 1 203 ? -0.027 6.348 3.602 1.00 96.25 203 ILE A O 1
ATOM 1665 N N . PRO A 1 204 ? 1.562 5.781 2.112 1.00 97.06 204 PRO A N 1
ATOM 1666 C CA . PRO A 1 204 ? 1.096 4.404 1.986 1.00 97.06 204 PRO A CA 1
ATOM 1667 C C . PRO A 1 204 ? 1.400 3.587 3.248 1.00 97.06 204 PRO A C 1
ATOM 1669 O O . PRO A 1 204 ? 2.380 3.848 3.938 1.00 97.06 204 PRO A O 1
ATOM 1672 N N . ASP A 1 205 ? 0.614 2.546 3.523 1.00 95.44 205 ASP A N 1
ATOM 1673 C CA . ASP A 1 205 ? 0.922 1.606 4.610 1.00 95.44 205 ASP A CA 1
ATOM 1674 C C . ASP A 1 205 ? 2.143 0.743 4.260 1.00 95.44 205 ASP A C 1
ATOM 1676 O O . ASP A 1 205 ? 2.930 0.359 5.131 1.00 95.44 205 ASP A O 1
ATOM 1680 N N . ILE A 1 206 ? 2.295 0.431 2.967 1.00 97.44 206 ILE A N 1
ATOM 1681 C CA . ILE A 1 206 ? 3.419 -0.328 2.423 1.00 97.44 206 ILE A CA 1
ATOM 1682 C C . ILE A 1 206 ? 4.008 0.381 1.209 1.00 97.44 206 ILE A C 1
ATOM 1684 O O . ILE A 1 206 ? 3.271 0.755 0.300 1.00 97.44 206 ILE A O 1
ATOM 1688 N N . LEU A 1 207 ? 5.337 0.482 1.169 1.00 98.50 207 LEU A N 1
ATOM 1689 C CA . LEU A 1 207 ? 6.097 0.880 -0.015 1.00 98.50 207 LEU A CA 1
ATOM 1690 C C . LEU A 1 207 ? 6.964 -0.291 -0.490 1.00 98.50 207 LEU A C 1
ATOM 1692 O O . LEU A 1 207 ? 7.707 -0.868 0.307 1.00 98.50 207 LEU A O 1
ATOM 1696 N N . ILE A 1 208 ? 6.855 -0.639 -1.771 1.00 98.56 208 ILE A N 1
ATOM 1697 C CA . ILE A 1 208 ? 7.656 -1.677 -2.428 1.00 98.56 208 ILE A CA 1
ATOM 1698 C C . ILE A 1 208 ? 8.388 -1.049 -3.612 1.00 98.56 208 ILE A C 1
ATOM 1700 O O . ILE A 1 208 ? 7.756 -0.501 -4.518 1.00 98.56 208 ILE A O 1
ATOM 1704 N N . GLU A 1 209 ? 9.708 -1.151 -3.605 1.00 98.44 209 GLU A N 1
ATOM 1705 C CA . GLU A 1 209 ? 10.577 -0.657 -4.671 1.00 98.44 209 GLU A CA 1
ATOM 1706 C C . GLU A 1 209 ? 11.774 -1.585 -4.864 1.00 98.44 209 GLU A C 1
ATOM 1708 O O . GLU A 1 209 ? 12.108 -2.379 -3.978 1.00 98.44 209 GLU A O 1
ATOM 1713 N N . ASP A 1 210 ? 12.409 -1.513 -6.028 1.00 98.00 210 ASP A N 1
ATOM 1714 C CA . ASP A 1 210 ? 13.685 -2.174 -6.239 1.00 98.00 210 ASP A CA 1
ATOM 1715 C C . ASP A 1 210 ? 14.857 -1.374 -5.656 1.00 98.00 210 ASP A C 1
ATOM 1717 O O . ASP A 1 210 ? 14.734 -0.215 -5.264 1.00 98.00 210 ASP A O 1
ATOM 1721 N N . ASP A 1 211 ? 16.005 -2.031 -5.557 1.00 97.44 211 ASP A N 1
ATOM 1722 C CA . ASP A 1 211 ? 17.238 -1.487 -5.004 1.00 97.44 211 ASP A CA 1
ATOM 1723 C C . ASP A 1 211 ? 17.994 -0.562 -5.964 1.00 97.44 211 ASP A C 1
ATOM 1725 O O . ASP A 1 211 ? 19.064 -0.086 -5.592 1.00 97.44 211 ASP A O 1
ATOM 1729 N N . CYS A 1 212 ? 17.459 -0.274 -7.159 1.00 96.12 212 CYS A N 1
ATOM 1730 C CA . CYS A 1 212 ? 18.041 0.657 -8.127 1.00 96.12 212 CYS A CA 1
ATOM 1731 C C . CYS A 1 212 ? 19.502 0.315 -8.498 1.00 96.12 212 CYS A C 1
ATOM 1733 O O . CYS A 1 212 ? 20.313 1.220 -8.741 1.00 96.12 212 CYS A O 1
ATOM 1735 N N . GLU A 1 213 ? 19.849 -0.982 -8.531 1.00 95.25 213 GLU A N 1
ATOM 1736 C CA . GLU A 1 213 ? 21.205 -1.510 -8.780 1.00 95.25 213 GLU A CA 1
ATOM 1737 C C . GLU A 1 213 ? 21.845 -0.891 -10.036 1.00 95.25 213 GLU A C 1
ATOM 1739 O O . GLU A 1 213 ? 23.030 -0.547 -10.032 1.00 95.25 213 GLU A O 1
ATOM 1744 N N . SER A 1 214 ? 21.059 -0.703 -11.097 1.00 92.69 214 SER A N 1
ATOM 1745 C CA . SER A 1 214 ? 21.525 -0.198 -12.388 1.00 92.69 214 SER A CA 1
ATOM 1746 C C . SER A 1 214 ? 21.753 1.317 -12.458 1.00 92.69 214 SER A C 1
ATOM 1748 O O . SER A 1 214 ? 22.474 1.763 -13.354 1.00 92.69 214 SER A O 1
ATOM 1750 N N . ILE A 1 215 ? 21.173 2.110 -11.547 1.00 90.19 215 ILE A N 1
ATOM 1751 C CA . ILE A 1 215 ? 21.122 3.582 -11.673 1.00 90.19 215 ILE A CA 1
ATOM 1752 C C . ILE A 1 215 ? 21.736 4.368 -10.510 1.00 90.19 215 ILE A C 1
ATOM 1754 O O . ILE A 1 215 ? 21.924 5.573 -10.649 1.00 90.19 215 ILE A O 1
ATOM 1758 N N . GLY A 1 216 ? 22.103 3.725 -9.399 1.00 91.31 216 GLY A N 1
ATOM 1759 C CA . GLY A 1 216 ? 22.770 4.421 -8.286 1.00 91.31 216 GLY A CA 1
ATOM 1760 C C . GLY A 1 216 ? 22.483 3.872 -6.892 1.00 91.31 216 GLY A C 1
ATOM 1761 O O . GLY A 1 216 ? 23.049 4.365 -5.914 1.00 91.31 216 GLY A O 1
ATOM 1762 N N . GLY A 1 217 ? 21.652 2.837 -6.781 1.00 95.06 217 GLY A N 1
ATOM 1763 C CA . GLY A 1 217 ? 21.367 2.183 -5.515 1.00 95.06 217 GLY A CA 1
ATOM 1764 C C . GLY A 1 217 ? 20.474 3.019 -4.597 1.00 95.06 217 GLY A C 1
ATOM 1765 O O . GLY A 1 217 ? 19.592 3.753 -5.037 1.00 95.06 217 GLY A O 1
ATOM 1766 N N . GLU A 1 218 ? 20.770 2.960 -3.298 1.00 94.38 218 GLU A N 1
ATOM 1767 C CA . GLU A 1 218 ? 19.990 3.582 -2.218 1.00 94.38 218 GLU A CA 1
ATOM 1768 C C . GLU A 1 218 ? 19.720 5.087 -2.398 1.00 94.38 218 GLU A C 1
ATOM 1770 O O . GLU A 1 218 ? 18.694 5.589 -1.942 1.00 94.38 218 GLU A O 1
ATOM 1775 N N . ILE A 1 219 ? 20.609 5.816 -3.080 1.00 94.00 219 ILE A N 1
ATOM 1776 C CA . ILE A 1 219 ? 20.450 7.259 -3.325 1.00 94.00 219 ILE A CA 1
ATOM 1777 C C . ILE A 1 219 ? 19.284 7.542 -4.283 1.00 94.00 219 ILE A C 1
ATOM 1779 O O . ILE A 1 219 ? 18.611 8.561 -4.127 1.00 94.00 219 ILE A O 1
ATOM 1783 N N . GLU A 1 220 ? 19.025 6.639 -5.229 1.00 95.56 220 GLU A N 1
ATOM 1784 C CA . GLU A 1 220 ? 17.956 6.767 -6.229 1.00 95.56 220 GLU A CA 1
ATOM 1785 C C . GLU A 1 220 ? 16.608 6.225 -5.726 1.00 95.56 220 GLU A C 1
ATOM 1787 O O . GLU A 1 220 ? 15.555 6.554 -6.275 1.00 95.56 220 GLU A O 1
ATOM 1792 N N . MET A 1 221 ? 16.624 5.438 -4.648 1.00 97.50 221 MET A N 1
ATOM 1793 C CA . MET A 1 221 ? 15.421 4.881 -4.036 1.00 97.50 221 MET A CA 1
ATOM 1794 C C . MET A 1 221 ? 14.554 5.959 -3.366 1.00 97.50 221 MET A C 1
ATOM 1796 O O . MET A 1 221 ? 15.011 6.986 -2.859 1.00 97.50 221 MET A O 1
ATOM 1800 N N . THR A 1 222 ? 13.260 5.692 -3.274 1.00 97.50 222 THR A N 1
ATOM 1801 C CA . THR A 1 222 ? 12.252 6.575 -2.689 1.00 97.50 222 THR A CA 1
ATOM 1802 C C . THR A 1 222 ? 12.301 6.576 -1.171 1.00 97.50 222 THR A C 1
ATOM 1804 O O . THR A 1 222 ? 12.355 7.645 -0.559 1.00 97.50 222 THR A O 1
ATOM 1807 N N . TYR A 1 223 ? 12.280 5.399 -0.543 1.00 98.06 223 TYR A N 1
ATOM 1808 C CA . TYR A 1 223 ? 12.180 5.265 0.904 1.00 98.06 223 TYR A CA 1
ATOM 1809 C C . TYR A 1 223 ? 13.355 5.907 1.650 1.00 98.06 223 TYR A C 1
ATOM 1811 O O . TYR A 1 223 ? 13.093 6.6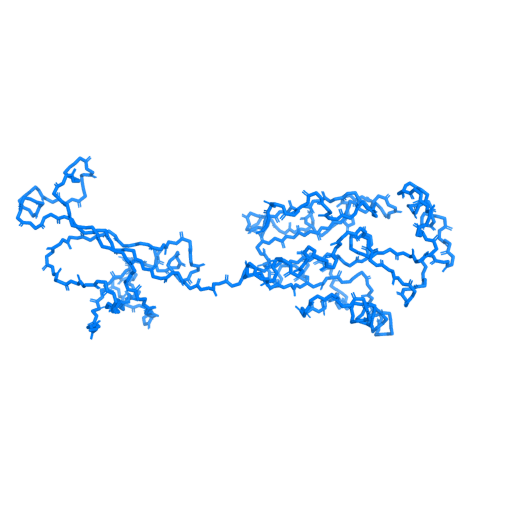58 2.594 1.00 98.06 223 TYR A O 1
ATOM 1819 N N . PRO A 1 224 ? 14.632 5.713 1.257 1.00 97.38 224 PRO A N 1
ATOM 1820 C CA . PRO A 1 224 ? 15.769 6.372 1.904 1.00 97.38 224 PRO A CA 1
ATOM 1821 C C . PRO A 1 224 ? 15.687 7.902 1.873 1.00 97.38 224 PRO A C 1
ATOM 1823 O O . PRO A 1 224 ? 16.171 8.552 2.802 1.00 97.38 224 PRO A O 1
ATOM 1826 N N . ASN A 1 225 ? 14.993 8.471 0.887 1.00 97.06 225 ASN A N 1
ATOM 1827 C CA . ASN A 1 225 ? 14.815 9.910 0.708 1.00 97.06 225 ASN A CA 1
ATOM 1828 C C . ASN A 1 225 ? 13.540 10.484 1.358 1.00 97.06 225 ASN A C 1
ATOM 1830 O O . ASN A 1 225 ? 13.263 11.676 1.217 1.00 97.06 225 ASN A O 1
ATOM 1834 N N . LEU A 1 226 ? 12.759 9.672 2.078 1.00 97.75 226 LEU A N 1
ATOM 1835 C CA . LEU A 1 226 ? 11.624 10.145 2.878 1.00 97.75 226 LEU A CA 1
ATOM 1836 C C . LEU A 1 226 ? 12.079 10.854 4.160 1.00 97.75 226 LEU A C 1
ATOM 1838 O O . LEU A 1 226 ? 13.087 10.488 4.779 1.00 97.75 226 LEU A O 1
ATOM 1842 N N . SER A 1 227 ? 11.267 11.802 4.628 1.00 96.44 227 SER A N 1
ATOM 1843 C CA . SER A 1 227 ? 11.426 12.393 5.956 1.00 96.44 227 SER A CA 1
ATOM 1844 C C . SER A 1 227 ? 11.325 11.336 7.077 1.00 96.44 227 SER A C 1
ATOM 1846 O O . SER A 1 227 ? 10.558 10.371 6.967 1.00 96.44 227 SER A O 1
ATOM 1848 N N . PRO A 1 228 ? 12.063 11.496 8.196 1.00 96.31 228 PRO A N 1
ATOM 1849 C CA . PRO A 1 228 ? 12.066 10.517 9.291 1.00 96.31 228 PRO A CA 1
ATOM 1850 C C . PRO A 1 228 ? 10.678 10.218 9.875 1.00 96.31 228 PRO A C 1
ATOM 1852 O O . PRO A 1 228 ? 10.379 9.074 10.213 1.00 96.31 228 PRO A O 1
ATOM 1855 N N . GLU A 1 229 ? 9.816 11.234 9.959 1.00 94.19 229 GLU A N 1
ATOM 1856 C CA . GLU A 1 229 ? 8.452 11.101 10.484 1.00 94.19 229 GLU A CA 1
ATOM 1857 C C . GLU A 1 229 ? 7.557 10.233 9.595 1.00 94.19 229 GLU A C 1
ATOM 1859 O O . GLU A 1 229 ? 6.683 9.526 10.099 1.00 94.19 229 GLU A O 1
ATOM 1864 N N . ILE A 1 230 ? 7.762 10.287 8.277 1.00 95.00 230 ILE A N 1
ATOM 1865 C CA . ILE A 1 230 ? 7.002 9.488 7.317 1.00 95.00 230 ILE A CA 1
ATOM 1866 C C . ILE A 1 230 ? 7.563 8.073 7.238 1.00 95.00 230 ILE A C 1
ATOM 1868 O O . ILE A 1 230 ? 6.778 7.130 7.273 1.00 95.00 230 ILE A O 1
ATOM 1872 N N . LYS A 1 231 ? 8.892 7.893 7.254 1.00 95.88 231 LYS A N 1
ATOM 1873 C CA . LYS A 1 231 ? 9.519 6.557 7.321 1.00 95.88 231 LYS A CA 1
ATOM 1874 C C . LYS A 1 231 ? 8.935 5.704 8.445 1.00 95.88 231 LYS A C 1
ATOM 1876 O O . LYS A 1 231 ? 8.597 4.550 8.225 1.00 95.88 231 LYS A O 1
ATOM 1881 N N . ALA A 1 232 ? 8.739 6.293 9.626 1.00 92.88 232 ALA A N 1
ATOM 1882 C CA . ALA A 1 232 ? 8.185 5.596 10.786 1.00 92.88 232 ALA A CA 1
ATOM 1883 C C . ALA A 1 232 ? 6.746 5.068 10.591 1.00 92.88 232 ALA A C 1
ATOM 1885 O O . ALA A 1 232 ? 6.295 4.234 11.376 1.00 92.88 232 ALA A O 1
ATOM 1886 N N . LYS A 1 233 ? 6.020 5.550 9.574 1.00 93.69 233 LYS A N 1
ATOM 1887 C CA . LYS A 1 233 ? 4.632 5.163 9.271 1.00 93.69 233 LYS A CA 1
ATOM 1888 C C . LYS A 1 233 ? 4.526 4.118 8.161 1.00 93.69 233 LYS A C 1
ATOM 1890 O O . LYS A 1 233 ? 3.456 3.545 7.997 1.00 93.69 233 LYS A O 1
ATOM 1895 N N . ILE A 1 234 ? 5.600 3.885 7.406 1.00 96.44 234 ILE A N 1
ATOM 1896 C CA . ILE A 1 234 ? 5.579 3.064 6.194 1.00 96.44 234 ILE A CA 1
ATOM 1897 C C . ILE A 1 234 ? 6.344 1.770 6.444 1.00 96.44 234 ILE A C 1
ATOM 1899 O O . ILE A 1 234 ? 7.515 1.783 6.824 1.00 96.44 234 ILE A O 1
ATOM 1903 N N . LYS A 1 235 ? 5.713 0.630 6.156 1.00 97.06 235 LYS A N 1
ATOM 1904 C CA . LYS A 1 235 ? 6.434 -0.640 6.065 1.00 97.06 235 LYS A CA 1
ATOM 1905 C C . LYS A 1 235 ? 7.078 -0.746 4.682 1.00 97.06 235 LYS A C 1
ATOM 1907 O O . LYS A 1 235 ? 6.382 -0.831 3.676 1.00 97.06 235 LYS A O 1
ATOM 1912 N N . HIS A 1 236 ? 8.402 -0.740 4.632 1.00 97.62 236 HIS A N 1
ATOM 1913 C CA . HIS A 1 236 ? 9.153 -0.741 3.379 1.00 97.62 236 HIS A CA 1
ATOM 1914 C C . HIS A 1 236 ? 9.721 -2.119 3.031 1.00 97.62 236 HIS A C 1
ATOM 1916 O O . HIS A 1 236 ? 10.264 -2.811 3.896 1.00 97.62 236 HIS A O 1
ATOM 1922 N N . TYR A 1 237 ? 9.622 -2.478 1.753 1.00 97.50 237 TYR A N 1
ATOM 1923 C CA . TYR A 1 237 ? 10.276 -3.631 1.151 1.00 97.50 237 TYR A CA 1
ATOM 1924 C C . TYR A 1 237 ? 11.127 -3.184 -0.036 1.00 97.50 237 TYR A C 1
ATOM 1926 O O . TYR A 1 237 ? 10.589 -2.825 -1.080 1.00 97.50 237 TYR A O 1
ATOM 1934 N N . SER A 1 238 ? 12.445 -3.269 0.132 1.00 97.12 238 SER A N 1
ATOM 1935 C CA . SER A 1 238 ? 13.390 -3.186 -0.977 1.00 97.12 238 SER A CA 1
ATOM 1936 C C . SER A 1 238 ? 13.595 -4.584 -1.551 1.00 97.12 238 SER A C 1
ATOM 1938 O O . SER A 1 238 ? 13.895 -5.527 -0.809 1.00 97.12 238 SER A O 1
ATOM 1940 N N . ILE A 1 239 ? 13.396 -4.726 -2.857 1.00 97.06 239 ILE A N 1
ATOM 1941 C CA . ILE A 1 239 ? 13.659 -5.962 -3.595 1.00 97.06 239 ILE A CA 1
ATOM 1942 C C . ILE A 1 239 ? 14.836 -5.764 -4.546 1.00 97.06 239 ILE A C 1
ATOM 1944 O O . ILE A 1 239 ? 15.199 -4.646 -4.876 1.00 97.06 239 ILE A O 1
ATOM 1948 N N . LYS A 1 240 ? 15.425 -6.855 -5.031 1.00 97.81 240 LYS A N 1
ATOM 1949 C CA . LYS A 1 240 ? 16.440 -6.740 -6.081 1.00 97.81 240 LYS A CA 1
ATOM 1950 C C . LYS A 1 240 ? 15.806 -6.260 -7.383 1.00 97.81 240 LYS A C 1
ATOM 1952 O O . LYS A 1 240 ? 14.767 -6.806 -7.766 1.00 97.81 240 LYS A O 1
ATOM 1957 N N . GLU A 1 241 ? 16.466 -5.357 -8.099 1.00 97.94 241 GLU A N 1
ATOM 1958 C CA . GLU A 1 241 ? 16.051 -4.937 -9.439 1.00 97.94 241 GLU A CA 1
ATOM 1959 C C . GLU A 1 241 ? 15.849 -6.153 -10.357 1.00 97.94 241 GLU A C 1
ATOM 1961 O O . GLU A 1 241 ? 16.642 -7.102 -10.389 1.00 97.94 241 GLU A O 1
ATOM 1966 N N . PHE A 1 242 ? 14.707 -6.161 -11.044 1.00 97.62 242 PHE A N 1
ATOM 1967 C CA . PHE A 1 242 ? 14.168 -7.247 -11.863 1.00 97.62 242 PHE A CA 1
ATOM 1968 C C . PHE A 1 242 ? 13.945 -8.589 -11.139 1.00 97.62 242 PHE A C 1
ATOM 1970 O O . PHE A 1 242 ? 13.722 -9.620 -11.789 1.00 97.62 242 PHE A O 1
ATOM 1977 N N . GLY A 1 243 ? 13.993 -8.599 -9.805 1.00 96.50 243 GLY A N 1
ATOM 1978 C CA . GLY A 1 243 ? 13.809 -9.781 -8.963 1.00 96.50 243 GLY A CA 1
ATOM 1979 C C . GLY A 1 243 ? 12.349 -10.193 -8.771 1.00 96.50 243 GLY A C 1
ATOM 1980 O O . GLY A 1 243 ? 12.083 -11.369 -8.527 1.00 96.50 243 GLY A O 1
ATOM 19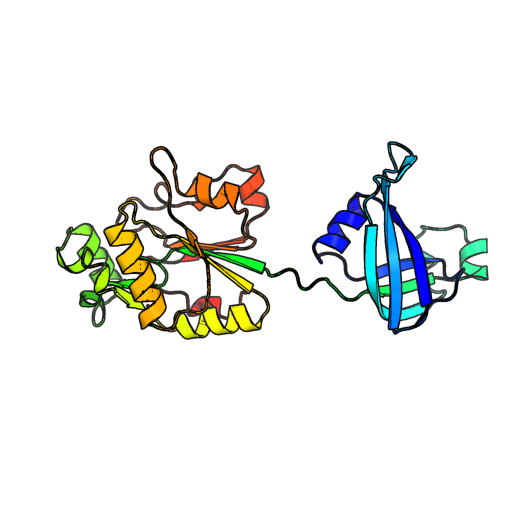81 N N . GLY A 1 244 ? 11.410 -9.258 -8.928 1.00 96.81 244 GLY A N 1
ATOM 1982 C CA . GLY A 1 244 ? 9.984 -9.511 -8.735 1.00 96.81 244 GLY A CA 1
ATOM 1983 C C . GLY A 1 244 ? 9.580 -9.684 -7.269 1.00 96.81 244 GLY A C 1
ATOM 1984 O O . GLY A 1 244 ? 10.394 -9.642 -6.345 1.00 96.81 244 GLY A O 1
ATOM 1985 N N . ILE A 1 245 ? 8.283 -9.896 -7.060 1.00 97.69 245 ILE A N 1
ATOM 1986 C CA . ILE A 1 245 ? 7.641 -9.859 -5.736 1.00 97.69 245 ILE A CA 1
ATOM 1987 C C . ILE A 1 245 ? 7.110 -11.221 -5.269 1.00 97.69 245 ILE A C 1
ATOM 1989 O O . ILE A 1 245 ? 6.373 -11.296 -4.291 1.00 97.69 245 ILE A O 1
ATOM 1993 N N . ASP A 1 246 ? 7.485 -12.313 -5.935 1.00 96.88 246 ASP A N 1
ATOM 1994 C CA . ASP A 1 246 ? 7.014 -13.673 -5.636 1.00 96.88 246 ASP A CA 1
ATOM 1995 C C . ASP A 1 246 ? 7.245 -14.111 -4.182 1.00 96.88 246 ASP A C 1
ATOM 1997 O O . ASP A 1 246 ? 6.470 -14.877 -3.617 1.00 96.88 246 ASP A O 1
ATOM 2001 N N . HIS A 1 247 ? 8.283 -13.583 -3.538 1.00 94.50 247 HIS A N 1
ATOM 2002 C CA . HIS A 1 247 ? 8.606 -13.862 -2.140 1.00 94.50 247 HIS A CA 1
ATOM 2003 C C . HIS A 1 247 ? 7.778 -13.036 -1.134 1.00 94.50 247 HIS A C 1
ATOM 2005 O O . HIS A 1 247 ? 7.869 -13.274 0.069 1.00 94.50 247 HIS A O 1
ATOM 2011 N N . LEU A 1 248 ? 6.966 -12.078 -1.603 1.00 93.69 248 LEU A N 1
ATOM 2012 C CA . LEU A 1 248 ? 6.138 -11.200 -0.767 1.00 93.69 248 LEU A CA 1
ATOM 2013 C C . LEU A 1 248 ? 4.688 -11.683 -0.606 1.00 93.69 248 LEU A C 1
ATOM 2015 O O . LEU A 1 248 ? 3.929 -11.060 0.133 1.00 93.69 248 LEU A O 1
ATOM 2019 N N . VAL A 1 249 ? 4.307 -12.801 -1.239 1.00 85.12 249 VAL A N 1
ATOM 2020 C CA . VAL A 1 249 ? 2.931 -13.346 -1.257 1.00 85.12 249 VAL A CA 1
ATOM 2021 C C . VAL A 1 249 ? 2.289 -13.402 0.133 1.00 85.12 249 VAL A C 1
ATOM 2023 O O . VAL A 1 249 ? 1.129 -13.045 0.281 1.00 85.12 249 VAL A O 1
ATOM 2026 N N . SER A 1 250 ? 3.030 -13.849 1.151 1.00 74.06 250 SER A N 1
ATOM 2027 C CA . SER A 1 250 ? 2.509 -14.070 2.508 1.00 74.06 250 SER A CA 1
ATOM 2028 C C . SER A 1 250 ? 2.715 -12.894 3.466 1.00 74.06 250 SER A C 1
ATOM 2030 O O . SER A 1 250 ? 2.450 -13.025 4.659 1.00 74.06 250 SER A O 1
ATOM 2032 N N . LEU A 1 251 ? 3.289 -11.785 2.995 1.00 66.88 251 LEU A N 1
ATOM 2033 C CA . LEU A 1 251 ? 3.731 -10.681 3.852 1.00 66.88 251 LEU A CA 1
ATOM 2034 C C . LEU A 1 251 ? 2.730 -9.522 3.930 1.00 66.88 251 LEU A C 1
ATOM 2036 O O . LEU A 1 251 ? 2.899 -8.628 4.775 1.00 66.88 251 LEU A O 1
ATOM 2040 N N . ILE A 1 252 ? 1.716 -9.537 3.064 1.00 65.25 252 ILE A N 1
ATOM 2041 C CA . ILE A 1 252 ? 0.735 -8.469 2.868 1.00 65.25 252 ILE A CA 1
ATOM 2042 C C . ILE A 1 252 ? -0.648 -9.081 2.741 1.00 65.25 252 ILE A C 1
ATOM 2044 O O . ILE A 1 252 ? -1.512 -8.580 3.494 1.00 65.25 252 ILE A O 1
#

Secondary structure (DSSP, 8-state):
--EEEEEEEHHHHHHHHSSS--EEEEESSS---TT-EEEEEEEETTTTEEEEEEEEEEEEEEEEESGGGGG--S-HHHHHHH-EEEEEEPPP-PPEEEEEESBTTTEEEGGGTTS-HHHHHHHHHTT-GGGG-GGGEEE-TTHHHHHHHHHHTTEEEEEE-S--SHHHHHHHHHHHHHTTPPSEEEE-PPTT--HHHHHHHH--SEEEEE--TTTTGGGT-TGGGS-HHHHTT-EEEEE-TT--SGGGTTT-